Protein AF-A0A959H8W1-F1 (afdb_monomer)

Sequence (277 aa):
MTPNLATTLSFLANLARYQLSMHFGKEMQAPEVPVIQDDEAPLTKFIQHRRLTVDEYVVLAAGLAPHVMPYLFDEVVQEFLPQGGDFPPIGGVKGSNIRTFLPTGETVLFLLAGNDLARRMEVQKIFGSQHYFVKEKILYLEEVKPGEPVNSGRLILDPEYVELFTLGYKTPPRMGRNFPAQLLHTELDWSDLVLNEQTLRQLREVETWISHNDTLMYDWQMYRKIKPGFRALFYGPPGTGKTMAANLLGKYTGHDVYRIDLSMMVSKYIGETEKNL

Nearest PDB structures (foldseek):
  5ln3-assembly1_H  TM=5.257E-01  e=4.743E-02  Homo sapiens
  9e8q-assembly1_E  TM=6.695E-01  e=3.229E-01  Homo sapiens
  5ln3-assembly1_M  TM=5.088E-01  e=1.409E-01  Homo sapiens
  7t3i-assembly1_D  TM=3.482E-01  e=7.180E-02  Thermochaetoides thermophila

pLDDT: mean 87.17, std 13.31, range [35.09, 98.62]

Structure (mmCIF, N/CA/C/O backbone):
data_AF-A0A959H8W1-F1
#
_entry.id   AF-A0A959H8W1-F1
#
loop_
_atom_site.group_PDB
_atom_site.id
_atom_site.type_symbol
_atom_site.label_atom_id
_atom_site.label_alt_id
_atom_site.label_comp_id
_atom_site.label_asym_id
_atom_site.label_entity_id
_atom_site.label_seq_id
_atom_site.pdbx_PDB_ins_code
_atom_site.Cartn_x
_atom_site.Cartn_y
_atom_site.Cartn_z
_atom_site.occupancy
_atom_site.B_iso_or_equiv
_atom_site.auth_seq_id
_atom_site.auth_comp_id
_atom_site.auth_asym_id
_atom_site.auth_atom_id
_atom_site.pdbx_PDB_model_num
ATOM 1 N N . MET A 1 1 ? 6.547 -17.892 5.261 1.00 58.72 1 MET A N 1
ATOM 2 C CA . MET A 1 1 ? 6.213 -17.008 4.126 1.00 58.72 1 MET A CA 1
ATOM 3 C C . MET A 1 1 ? 5.122 -17.704 3.341 1.00 58.72 1 MET A C 1
ATOM 5 O O . MET A 1 1 ? 5.290 -18.887 3.069 1.00 58.72 1 MET A O 1
ATOM 9 N N . THR A 1 2 ? 3.992 -17.053 3.078 1.00 76.31 2 THR A N 1
ATOM 10 C CA . THR A 1 2 ? 2.913 -17.698 2.315 1.00 76.31 2 THR A CA 1
ATOM 11 C C . THR A 1 2 ? 3.370 -17.918 0.864 1.00 76.31 2 THR A C 1
ATOM 13 O O . THR A 1 2 ? 4.093 -17.065 0.331 1.00 76.31 2 THR A O 1
ATOM 16 N N . PRO A 1 3 ? 3.003 -19.039 0.215 1.00 83.56 3 PRO A N 1
ATOM 17 C CA . PRO A 1 3 ? 3.401 -19.329 -1.167 1.00 83.56 3 PRO A CA 1
ATOM 18 C C . PRO A 1 3 ? 3.063 -18.188 -2.136 1.00 83.56 3 PRO A C 1
ATOM 20 O O . PRO A 1 3 ? 3.871 -17.837 -2.999 1.00 83.56 3 PRO A O 1
ATOM 23 N N . ASN A 1 4 ? 1.913 -17.539 -1.939 1.00 90.94 4 ASN A N 1
ATOM 24 C CA . ASN A 1 4 ? 1.473 -16.426 -2.775 1.00 90.94 4 ASN A CA 1
ATOM 25 C C . ASN A 1 4 ? 2.298 -15.147 -2.585 1.00 90.94 4 ASN A C 1
ATOM 27 O O . ASN A 1 4 ? 2.518 -14.430 -3.559 1.00 90.94 4 ASN A O 1
ATOM 31 N N . LEU A 1 5 ? 2.812 -14.862 -1.381 1.00 91.88 5 LEU A N 1
ATOM 32 C CA . LEU A 1 5 ? 3.689 -13.704 -1.166 1.00 91.88 5 LEU A CA 1
ATOM 33 C C . LEU A 1 5 ? 5.023 -13.881 -1.902 1.00 91.88 5 LEU A C 1
ATOM 35 O O . LEU A 1 5 ? 5.465 -12.975 -2.605 1.00 91.88 5 LEU A O 1
ATOM 39 N N . ALA A 1 6 ? 5.635 -15.064 -1.794 1.00 92.56 6 ALA A N 1
ATOM 40 C CA . ALA A 1 6 ? 6.868 -15.377 -2.517 1.00 92.56 6 ALA A CA 1
ATOM 41 C C . ALA A 1 6 ? 6.661 -15.314 -4.040 1.00 92.56 6 ALA A C 1
ATOM 43 O O . ALA A 1 6 ? 7.456 -14.698 -4.751 1.00 92.56 6 ALA A O 1
ATOM 44 N N . THR A 1 7 ? 5.553 -15.880 -4.527 1.00 94.19 7 THR A N 1
ATOM 45 C CA . THR A 1 7 ? 5.174 -15.840 -5.947 1.00 94.19 7 THR A CA 1
ATOM 46 C C . THR A 1 7 ? 4.974 -14.402 -6.435 1.00 94.19 7 THR A C 1
ATOM 48 O O . THR A 1 7 ? 5.467 -14.037 -7.499 1.00 94.19 7 THR A O 1
ATOM 51 N N . THR A 1 8 ? 4.334 -13.556 -5.622 1.00 95.88 8 THR A N 1
ATOM 52 C CA . THR A 1 8 ? 4.104 -12.136 -5.931 1.00 95.88 8 THR A CA 1
ATOM 53 C C . THR A 1 8 ? 5.407 -11.359 -6.091 1.00 95.88 8 THR A C 1
ATOM 55 O O . THR A 1 8 ? 5.579 -10.626 -7.065 1.00 95.88 8 THR A O 1
ATOM 58 N N . LEU A 1 9 ? 6.358 -11.543 -5.175 1.00 97.00 9 LEU A N 1
ATOM 59 C CA . LEU A 1 9 ? 7.650 -10.856 -5.244 1.00 97.00 9 LEU A CA 1
ATOM 60 C C . LEU A 1 9 ? 8.538 -11.403 -6.366 1.00 97.00 9 LEU A C 1
ATOM 62 O O . LEU A 1 9 ? 9.232 -10.635 -7.028 1.00 97.00 9 LEU A O 1
ATOM 66 N N . SER A 1 10 ? 8.477 -12.710 -6.634 1.00 96.69 10 SER A N 1
ATOM 67 C CA . SER A 1 10 ? 9.179 -13.314 -7.770 1.00 96.69 10 SER A CA 1
ATOM 68 C C . SER A 1 10 ? 8.664 -12.768 -9.106 1.00 96.69 10 SER A C 1
ATOM 70 O O . SER A 1 10 ? 9.465 -12.383 -9.961 1.00 96.69 10 SER A O 1
ATOM 72 N N . PHE A 1 11 ? 7.341 -12.651 -9.261 1.00 97.94 11 PHE A N 1
ATOM 73 C CA . PHE A 1 11 ? 6.729 -12.017 -10.427 1.00 97.94 11 PHE A CA 1
ATOM 74 C C . PHE A 1 11 ? 7.185 -10.563 -10.589 1.00 97.94 11 PHE A C 1
ATOM 76 O O . PHE A 1 11 ? 7.624 -10.187 -11.674 1.00 97.94 11 PHE A O 1
ATOM 83 N N . LEU A 1 12 ? 7.161 -9.765 -9.514 1.00 98.50 12 LEU A N 1
ATOM 84 C CA . LEU A 1 12 ? 7.624 -8.375 -9.547 1.00 98.50 12 LEU A CA 1
ATOM 85 C C . LEU A 1 12 ? 9.091 -8.263 -9.991 1.00 98.50 12 LEU A C 1
ATOM 87 O O . LEU A 1 12 ? 9.409 -7.437 -10.846 1.00 98.50 12 LEU A O 1
ATOM 91 N N . ALA A 1 13 ? 9.977 -9.104 -9.449 1.00 98.25 13 ALA A N 1
ATOM 92 C CA . ALA A 1 13 ? 11.386 -9.120 -9.836 1.00 98.25 13 ALA A CA 1
ATOM 93 C C . ALA A 1 13 ? 11.559 -9.462 -11.325 1.00 98.25 13 ALA A C 1
ATOM 95 O O . ALA A 1 13 ? 12.318 -8.801 -12.033 1.00 98.25 13 ALA A O 1
ATOM 96 N N . ASN A 1 14 ? 10.816 -10.450 -11.832 1.00 98.25 14 ASN A N 1
ATOM 97 C CA . ASN A 1 14 ? 10.853 -10.819 -13.248 1.00 98.25 14 ASN A CA 1
ATOM 98 C C . ASN A 1 14 ? 10.268 -9.730 -14.156 1.00 98.25 14 ASN A C 1
ATOM 100 O O . ASN A 1 14 ? 10.791 -9.513 -15.247 1.00 98.25 14 ASN A O 1
ATOM 104 N N . LEU A 1 15 ? 9.240 -9.006 -13.705 1.00 98.50 15 LEU A N 1
ATOM 105 C CA . LEU A 1 15 ? 8.689 -7.863 -14.434 1.00 98.50 15 LEU A CA 1
ATOM 106 C C . LEU A 1 15 ? 9.704 -6.720 -14.519 1.00 98.50 15 LEU A C 1
ATOM 108 O O . LEU A 1 15 ? 9.884 -6.136 -15.586 1.00 98.50 15 LEU A O 1
ATOM 112 N N . ALA A 1 16 ? 10.420 -6.444 -13.427 1.00 98.00 16 ALA A N 1
ATOM 113 C CA . ALA A 1 16 ? 11.501 -5.465 -13.417 1.00 98.00 16 ALA A CA 1
ATOM 114 C C . ALA A 1 16 ? 12.641 -5.857 -14.373 1.00 98.00 16 ALA A C 1
ATOM 116 O O . ALA A 1 16 ? 13.074 -5.028 -15.175 1.00 98.00 16 ALA A O 1
ATOM 117 N N . ARG A 1 17 ? 13.070 -7.129 -14.363 1.00 97.81 17 ARG A N 1
ATOM 118 C CA . ARG A 1 17 ? 14.061 -7.655 -15.323 1.00 97.81 17 ARG A CA 1
ATOM 119 C C . ARG A 1 17 ? 13.589 -7.539 -16.766 1.00 97.81 17 ARG A C 1
ATOM 121 O O . ARG A 1 17 ? 14.379 -7.162 -17.630 1.00 97.81 17 ARG A O 1
ATOM 128 N N . TYR A 1 18 ? 12.319 -7.840 -17.028 1.00 97.88 18 TYR A N 1
ATOM 129 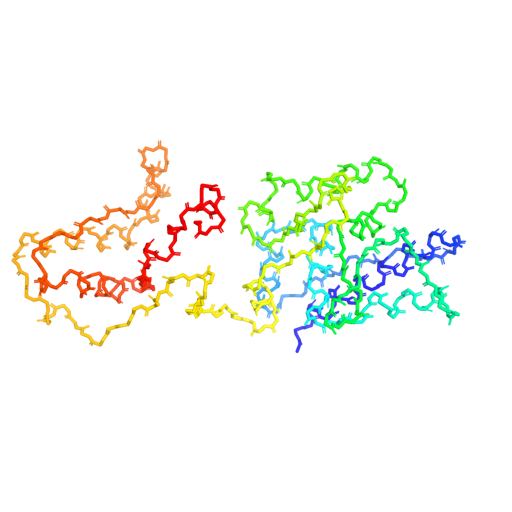C CA . TYR A 1 18 ? 11.727 -7.700 -18.353 1.00 97.88 18 TYR A CA 1
ATOM 130 C C . TYR A 1 18 ? 11.793 -6.246 -18.827 1.00 97.88 18 TYR A C 1
ATOM 132 O O . TYR A 1 18 ? 12.345 -5.981 -19.891 1.00 97.88 18 TYR A O 1
ATOM 140 N N . GLN A 1 19 ? 11.337 -5.289 -18.017 1.00 96.62 19 GLN A N 1
ATOM 141 C CA . GLN A 1 19 ? 11.339 -3.879 -18.416 1.00 96.62 19 GLN A CA 1
ATOM 142 C C . GLN A 1 19 ? 12.745 -3.304 -18.589 1.00 96.62 19 GLN A C 1
ATOM 144 O O . GLN A 1 19 ? 12.991 -2.549 -19.529 1.00 96.62 19 GLN A O 1
ATOM 149 N N . LEU A 1 20 ? 13.699 -3.697 -17.741 1.00 96.31 20 LEU A N 1
ATOM 150 C CA . LEU A 1 20 ? 15.105 -3.336 -17.932 1.00 96.31 20 LEU A CA 1
ATOM 151 C C . LEU A 1 20 ? 15.677 -3.954 -19.210 1.00 96.31 20 LEU A C 1
ATOM 153 O O . LEU A 1 20 ? 16.356 -3.261 -19.964 1.00 96.31 20 LEU A O 1
ATOM 157 N N . SER A 1 21 ? 15.370 -5.220 -19.500 1.00 96.56 21 SER A N 1
ATOM 158 C CA . SER A 1 21 ? 15.790 -5.870 -20.748 1.00 96.56 21 SER A CA 1
ATOM 159 C C . SER A 1 21 ? 15.276 -5.107 -21.961 1.00 96.56 21 SER A C 1
ATOM 161 O O . SER A 1 21 ? 16.081 -4.712 -22.804 1.00 96.56 21 SER A O 1
ATOM 163 N N . MET A 1 22 ? 13.979 -4.792 -21.986 1.00 95.25 22 MET A N 1
ATOM 164 C CA . MET A 1 22 ? 13.368 -3.994 -23.048 1.00 95.25 22 MET A CA 1
ATOM 165 C C . MET A 1 22 ? 14.025 -2.613 -23.176 1.00 95.25 22 MET A C 1
ATOM 167 O O . MET A 1 22 ? 14.314 -2.172 -24.287 1.00 95.25 22 MET A O 1
ATOM 171 N N . HIS A 1 23 ? 14.325 -1.945 -22.056 1.00 94.44 23 HIS A N 1
ATOM 172 C CA . HIS A 1 23 ? 14.991 -0.641 -22.058 1.00 94.44 23 HIS A CA 1
ATOM 173 C C . HIS A 1 23 ? 16.413 -0.695 -22.639 1.00 94.44 23 HIS A C 1
ATOM 175 O O . HIS A 1 23 ? 16.800 0.181 -23.409 1.00 94.44 23 HIS A O 1
ATOM 181 N N . PHE A 1 24 ? 17.189 -1.728 -22.304 1.00 94.38 24 PHE A N 1
ATOM 182 C CA . PHE A 1 24 ? 18.547 -1.933 -22.819 1.00 94.38 24 PHE A CA 1
ATOM 183 C C . PHE A 1 24 ? 18.586 -2.629 -24.193 1.00 94.38 24 PHE A C 1
ATOM 185 O O . PHE A 1 24 ? 19.663 -3.013 -24.650 1.00 94.38 24 PHE A O 1
ATOM 192 N N . GLY A 1 25 ? 17.437 -2.801 -24.859 1.00 93.94 25 GLY A N 1
ATOM 193 C CA . GLY A 1 25 ? 17.345 -3.414 -26.188 1.00 93.94 25 GLY A CA 1
ATOM 194 C C . GLY A 1 25 ? 17.640 -4.918 -26.212 1.00 93.94 25 GLY A C 1
ATOM 195 O O . GLY A 1 25 ? 18.048 -5.443 -27.245 1.00 93.94 25 GLY A O 1
ATOM 196 N N . LYS A 1 26 ? 17.473 -5.610 -25.080 1.00 94.38 26 LYS A N 1
ATOM 197 C CA . LYS A 1 26 ? 17.589 -7.068 -24.965 1.00 94.38 26 LYS A CA 1
ATOM 198 C C . LYS A 1 26 ? 16.213 -7.713 -25.105 1.00 94.38 26 LYS A C 1
ATOM 200 O O . LYS A 1 26 ? 15.240 -7.237 -24.525 1.00 94.38 26 LYS A O 1
ATOM 205 N N . GLU A 1 27 ? 16.147 -8.833 -25.816 1.00 93.06 27 GLU A N 1
ATOM 206 C CA . GLU A 1 27 ? 14.925 -9.633 -25.893 1.00 93.06 27 GLU A CA 1
ATOM 207 C C . GLU A 1 27 ? 14.714 -10.431 -24.602 1.00 93.06 27 GLU A C 1
ATOM 209 O O . GLU A 1 27 ? 15.610 -11.127 -24.122 1.00 93.06 27 GLU A O 1
ATOM 214 N N . MET A 1 28 ? 13.507 -10.340 -24.050 1.00 95.44 28 MET A N 1
ATOM 215 C CA . MET A 1 28 ? 13.052 -11.140 -22.919 1.00 95.44 28 MET A CA 1
ATOM 216 C C . MET A 1 28 ? 11.545 -11.345 -23.050 1.00 95.44 28 MET A C 1
ATOM 218 O O . MET A 1 28 ? 10.822 -10.437 -23.455 1.00 95.44 28 MET A O 1
ATOM 222 N N . GLN A 1 29 ? 11.057 -12.533 -22.710 1.00 95.19 29 GLN A N 1
ATOM 223 C CA . GLN A 1 29 ? 9.621 -12.781 -22.670 1.00 95.19 29 GLN A CA 1
ATOM 224 C C . GLN A 1 29 ? 9.002 -12.070 -21.460 1.00 95.19 29 GLN A C 1
ATOM 226 O O . GLN A 1 29 ? 9.559 -12.113 -20.360 1.00 95.19 29 GLN A O 1
ATOM 231 N N . ALA A 1 30 ? 7.846 -11.435 -21.657 1.00 94.38 30 ALA A N 1
ATOM 232 C CA . ALA A 1 30 ? 7.089 -10.853 -20.555 1.00 94.38 30 ALA A CA 1
ATOM 233 C C . ALA A 1 30 ? 6.686 -11.953 -19.555 1.00 94.38 30 ALA A C 1
ATOM 235 O O . ALA A 1 30 ? 6.227 -13.017 -19.985 1.00 94.38 30 ALA A O 1
ATOM 236 N N . PRO A 1 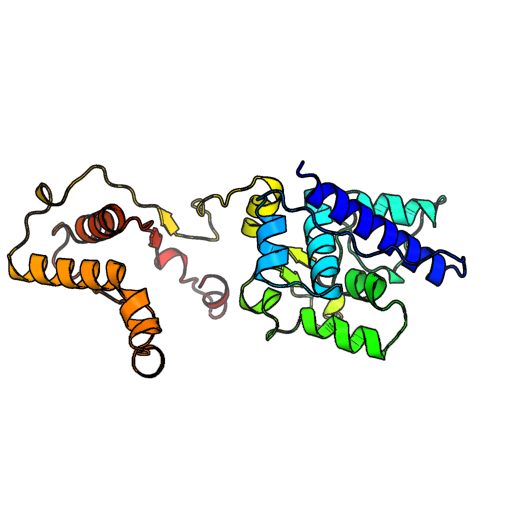31 ? 6.849 -11.733 -18.238 1.00 96.50 31 PRO A N 1
ATOM 237 C CA . PRO A 1 31 ? 6.443 -12.717 -17.248 1.00 96.50 31 PRO A CA 1
ATOM 238 C C . PRO A 1 31 ? 4.923 -12.870 -17.245 1.00 96.50 31 PRO A C 1
ATOM 240 O O . PRO A 1 31 ? 4.182 -11.887 -17.315 1.00 96.50 31 PRO A O 1
ATOM 243 N N . GLU A 1 32 ? 4.456 -14.106 -17.116 1.00 94.75 32 GLU A N 1
ATOM 244 C CA . GLU A 1 32 ? 3.035 -14.375 -16.931 1.00 94.75 32 GLU A CA 1
ATOM 245 C C . GLU A 1 32 ? 2.586 -13.921 -15.541 1.00 94.75 32 GLU A C 1
ATOM 247 O O . GLU A 1 32 ? 3.298 -14.085 -14.546 1.00 94.75 32 GLU A O 1
ATOM 252 N N . VAL A 1 33 ? 1.384 -13.347 -15.477 1.00 92.69 33 VAL A N 1
ATOM 253 C CA . VAL A 1 33 ? 0.766 -12.979 -14.203 1.00 92.69 33 VAL A CA 1
ATOM 254 C C . VAL A 1 33 ? 0.502 -14.265 -13.419 1.00 92.69 33 VAL A C 1
ATOM 256 O O . VAL A 1 33 ? -0.131 -15.179 -13.954 1.00 92.69 33 VAL A O 1
ATOM 259 N N . PRO A 1 34 ? 0.980 -14.373 -12.170 1.00 92.06 34 PRO A N 1
ATOM 260 C CA . PRO A 1 34 ? 0.890 -15.614 -11.428 1.00 92.06 34 PRO A CA 1
ATOM 261 C C . PRO A 1 34 ? -0.558 -15.967 -11.102 1.00 92.06 34 PRO A C 1
ATOM 263 O O . PRO A 1 34 ? -1.367 -15.116 -10.726 1.00 92.06 34 PRO A O 1
ATOM 266 N N . VAL A 1 35 ? -0.861 -17.261 -11.172 1.00 88.62 35 VAL A N 1
ATOM 267 C CA . VAL A 1 35 ? -2.115 -17.797 -10.646 1.00 88.62 35 VAL A CA 1
ATOM 268 C C . VAL A 1 35 ? -2.000 -17.856 -9.127 1.00 88.62 35 VAL A C 1
ATOM 270 O O . VAL A 1 35 ? -1.226 -18.642 -8.582 1.00 88.62 35 VAL A O 1
ATOM 273 N N . ILE A 1 36 ? -2.769 -17.008 -8.447 1.00 87.19 36 ILE A N 1
ATOM 274 C CA . ILE A 1 36 ? -2.833 -16.985 -6.986 1.00 87.19 36 ILE A CA 1
ATOM 275 C C . ILE A 1 36 ? -3.564 -18.240 -6.508 1.00 87.19 36 ILE A C 1
ATOM 277 O O . ILE A 1 36 ? -4.723 -18.466 -6.862 1.00 87.19 36 ILE A O 1
ATOM 281 N N . GLN A 1 37 ? -2.877 -19.058 -5.714 1.00 86.12 37 GLN A N 1
ATOM 282 C CA . GLN A 1 37 ? -3.459 -20.256 -5.113 1.00 86.12 37 GLN A CA 1
ATOM 283 C C . GLN A 1 37 ? -4.391 -19.853 -3.974 1.00 86.12 37 GLN A C 1
ATOM 285 O O . GLN A 1 37 ? -4.147 -18.851 -3.309 1.00 86.12 37 GLN A O 1
ATOM 290 N N . ASP A 1 38 ? -5.443 -20.618 -3.716 1.00 85.50 38 ASP A N 1
ATOM 291 C CA . ASP A 1 38 ? -6.252 -20.367 -2.528 1.00 85.50 38 ASP A CA 1
ATOM 292 C C . ASP A 1 38 ? -5.537 -20.937 -1.295 1.00 85.50 38 ASP A C 1
ATOM 294 O O . ASP A 1 38 ? -5.378 -22.150 -1.164 1.00 85.50 38 ASP A O 1
ATOM 298 N N . ASP A 1 39 ? -5.023 -20.055 -0.438 1.00 85.56 39 ASP A N 1
ATOM 299 C CA . ASP A 1 39 ? -4.256 -20.406 0.763 1.00 85.56 39 ASP A CA 1
ATOM 300 C C . ASP A 1 39 ? -4.790 -19.720 2.031 1.00 85.56 39 ASP A C 1
ATOM 302 O O . ASP A 1 39 ? -4.092 -19.670 3.045 1.00 85.56 39 ASP A O 1
ATOM 306 N N . GLU A 1 40 ? -6.014 -19.171 1.976 1.00 84.50 40 GLU A N 1
ATOM 307 C CA . GLU A 1 40 ? -6.695 -18.436 3.059 1.00 84.50 40 GLU A CA 1
ATOM 308 C C . GLU A 1 40 ? -5.931 -17.211 3.610 1.00 84.50 40 GLU A C 1
ATOM 310 O O . GLU A 1 40 ? -6.434 -16.511 4.502 1.00 84.50 40 GLU A O 1
ATOM 315 N N . ALA A 1 41 ? -4.742 -16.903 3.077 1.00 88.94 41 ALA A N 1
ATOM 316 C CA . ALA A 1 41 ? -3.896 -15.829 3.564 1.00 88.94 41 ALA A CA 1
ATOM 317 C C . ALA A 1 41 ? -4.550 -14.461 3.314 1.00 88.94 41 ALA A C 1
ATOM 319 O O . ALA A 1 41 ? -5.200 -14.260 2.282 1.00 88.94 41 ALA A O 1
ATOM 320 N N . PRO A 1 42 ? -4.341 -13.462 4.192 1.00 91.31 42 PRO A N 1
ATOM 321 C CA . PRO A 1 42 ? -4.966 -12.154 4.009 1.00 91.31 42 PRO A CA 1
ATOM 322 C C . PRO A 1 42 ? -4.614 -11.457 2.694 1.00 91.31 42 PRO A C 1
ATOM 324 O O . PRO A 1 42 ? -5.475 -10.797 2.120 1.00 91.31 42 PRO A O 1
ATOM 327 N N . LEU A 1 43 ? -3.390 -11.637 2.181 1.00 93.31 43 LEU A N 1
ATOM 328 C CA . LEU A 1 43 ? -2.997 -11.133 0.861 1.00 93.31 43 LEU A CA 1
ATOM 329 C C . LEU A 1 43 ? -3.860 -11.749 -0.251 1.00 93.31 43 LEU A C 1
ATOM 331 O O . LEU A 1 43 ? -4.399 -11.029 -1.087 1.00 93.31 43 LEU A O 1
ATOM 335 N N . THR A 1 44 ? -4.034 -13.069 -0.229 1.00 91.44 44 THR A N 1
ATOM 336 C CA . THR A 1 44 ? -4.849 -13.824 -1.191 1.00 91.44 44 THR A CA 1
ATOM 337 C C . THR A 1 44 ? -6.300 -13.380 -1.149 1.00 91.44 44 THR A C 1
ATOM 339 O O . THR A 1 44 ? -6.871 -13.009 -2.177 1.00 91.44 44 THR A O 1
ATOM 342 N N . LYS A 1 45 ? -6.873 -13.318 0.058 1.00 90.44 45 LYS A N 1
ATOM 343 C CA . LYS A 1 45 ? -8.231 -12.814 0.266 1.00 90.44 45 LYS A CA 1
ATOM 344 C C . LYS A 1 45 ? -8.363 -11.396 -0.260 1.00 90.44 45 LYS A C 1
ATOM 346 O O . LYS A 1 45 ? -9.324 -11.118 -0.966 1.00 90.44 45 LYS A O 1
ATOM 351 N N . PHE A 1 46 ? -7.408 -10.516 0.026 1.00 92.94 46 PHE A N 1
ATOM 352 C CA . PHE A 1 46 ? -7.440 -9.144 -0.463 1.00 92.94 46 PHE A CA 1
ATOM 353 C C . PHE A 1 46 ? -7.449 -9.085 -1.995 1.00 92.94 46 PHE A C 1
ATOM 355 O O . PHE A 1 46 ? -8.337 -8.448 -2.562 1.00 92.94 46 PHE A O 1
ATOM 362 N N . ILE A 1 47 ? -6.536 -9.806 -2.659 1.00 92.06 47 ILE A N 1
ATOM 363 C CA . ILE A 1 47 ? -6.451 -9.877 -4.127 1.00 92.06 47 ILE A CA 1
ATOM 364 C C . ILE A 1 47 ? -7.782 -10.351 -4.733 1.00 92.06 47 ILE A C 1
ATOM 366 O O . ILE A 1 47 ? -8.300 -9.722 -5.657 1.00 92.06 47 ILE A O 1
ATOM 370 N N . GLN A 1 48 ? -8.365 -11.421 -4.187 1.00 88.88 48 GLN A N 1
ATOM 371 C CA . GLN A 1 48 ? -9.603 -12.018 -4.695 1.00 88.88 48 GLN A CA 1
ATOM 372 C C . GLN A 1 48 ? -10.846 -11.157 -4.414 1.00 88.88 48 GLN A C 1
ATOM 374 O O . GLN A 1 48 ? -11.655 -10.931 -5.315 1.00 88.88 48 GLN A O 1
ATOM 379 N N . HIS A 1 49 ? -11.002 -10.6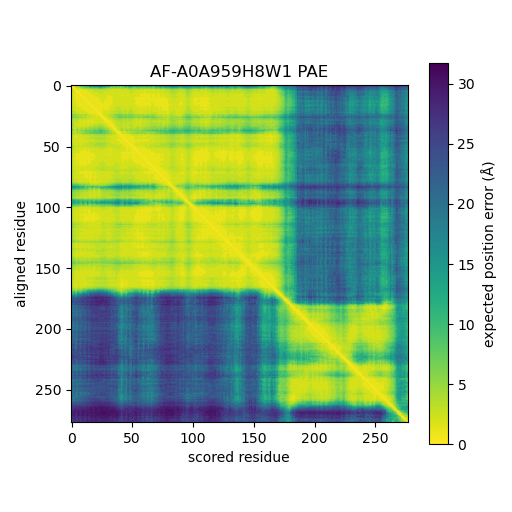38 -3.190 1.00 89.88 49 HIS A N 1
ATOM 380 C CA . HIS A 1 49 ? -12.169 -9.838 -2.794 1.00 89.88 49 HIS A CA 1
ATOM 381 C C . HIS A 1 49 ? -12.208 -8.491 -3.515 1.00 89.88 49 HIS A C 1
ATOM 383 O O . HIS A 1 49 ? -13.279 -8.038 -3.919 1.00 89.88 49 HIS A O 1
ATOM 389 N N . ARG A 1 50 ? -11.047 -7.844 -3.681 1.00 90.38 50 ARG A N 1
ATOM 390 C CA . ARG A 1 50 ? -10.935 -6.577 -4.414 1.00 90.38 50 ARG A CA 1
ATOM 391 C C . ARG A 1 50 ? -10.856 -6.771 -5.928 1.00 90.38 50 ARG A C 1
ATOM 393 O O . ARG A 1 50 ? -11.034 -5.795 -6.643 1.00 90.38 50 ARG A O 1
ATOM 400 N N . ARG A 1 51 ? -10.669 -8.010 -6.406 1.00 91.69 51 ARG A N 1
ATOM 401 C CA . ARG A 1 51 ? -10.543 -8.365 -7.831 1.00 91.69 51 ARG A CA 1
ATOM 402 C C . ARG A 1 51 ? -9.498 -7.503 -8.535 1.00 91.69 51 ARG A C 1
ATOM 404 O O . ARG A 1 51 ? -9.803 -6.850 -9.530 1.00 91.69 51 ARG A O 1
ATOM 411 N N . LEU A 1 52 ? -8.288 -7.496 -7.978 1.00 94.81 52 LEU A N 1
ATOM 412 C CA . LEU A 1 52 ? -7.195 -6.661 -8.472 1.00 94.81 52 LEU A CA 1
ATOM 413 C C . LEU A 1 52 ? -6.960 -6.896 -9.965 1.00 94.81 52 LEU A C 1
ATOM 415 O O . LEU A 1 52 ? -6.808 -8.030 -10.427 1.00 94.81 52 LEU A O 1
ATOM 419 N N . THR A 1 53 ? -6.883 -5.798 -10.702 1.00 96.56 53 THR A N 1
ATOM 420 C CA . THR A 1 53 ? -6.301 -5.768 -12.039 1.00 96.56 53 THR A CA 1
ATOM 421 C C . THR A 1 53 ? -4.805 -6.078 -11.968 1.00 96.56 53 THR A C 1
ATOM 423 O O . THR A 1 53 ? -4.174 -6.001 -10.911 1.00 96.56 53 THR A O 1
ATOM 426 N N . VAL A 1 54 ? -4.205 -6.400 -13.115 1.00 96.56 54 VAL A N 1
ATOM 427 C CA . VAL A 1 54 ? -2.759 -6.656 -13.201 1.00 96.56 54 VAL A CA 1
ATOM 428 C C . VAL A 1 54 ? -1.948 -5.441 -12.737 1.00 96.56 54 VAL A C 1
ATOM 430 O O . VAL A 1 54 ? -0.963 -5.601 -12.019 1.00 96.56 54 VAL A O 1
ATOM 433 N N . ASP A 1 55 ? -2.388 -4.229 -13.081 1.00 98.06 55 ASP A N 1
ATOM 434 C CA . ASP A 1 55 ? -1.699 -3.001 -12.681 1.00 98.06 55 ASP A CA 1
ATOM 435 C C . ASP A 1 55 ? -1.746 -2.797 -11.166 1.00 98.06 55 ASP A C 1
ATOM 437 O O . ASP A 1 55 ? -0.719 -2.549 -10.538 1.00 98.06 55 ASP A O 1
ATOM 441 N N . GLU A 1 56 ? -2.925 -2.953 -10.559 1.00 98.38 56 GLU A N 1
ATOM 442 C CA . GLU A 1 56 ? -3.096 -2.835 -9.107 1.00 98.38 56 GLU A CA 1
ATOM 443 C C . GLU A 1 56 ? -2.309 -3.912 -8.358 1.00 98.38 56 GLU A C 1
ATOM 445 O O . GLU A 1 56 ? -1.759 -3.647 -7.289 1.00 98.38 56 GLU A O 1
ATOM 450 N N . TYR A 1 57 ? -2.216 -5.114 -8.928 1.00 98.00 57 TYR A N 1
ATOM 451 C CA . TYR A 1 57 ? -1.402 -6.197 -8.392 1.00 98.00 57 TYR A CA 1
ATOM 452 C C . TYR A 1 57 ? 0.094 -5.857 -8.402 1.00 98.00 57 TYR A C 1
ATOM 454 O O . TYR A 1 57 ? 0.763 -6.038 -7.385 1.00 98.00 57 TYR A O 1
ATOM 462 N N . VAL A 1 58 ? 0.615 -5.296 -9.498 1.00 98.56 58 VAL A N 1
ATOM 463 C CA . VAL A 1 58 ? 2.012 -4.829 -9.578 1.00 98.56 58 VAL A CA 1
ATOM 464 C C . VAL A 1 58 ? 2.270 -3.679 -8.609 1.00 98.56 58 VAL A C 1
ATOM 466 O O . VAL A 1 58 ? 3.293 -3.677 -7.926 1.00 98.56 58 VAL A O 1
ATOM 469 N N . VAL A 1 59 ? 1.340 -2.728 -8.505 1.00 98.62 59 VAL A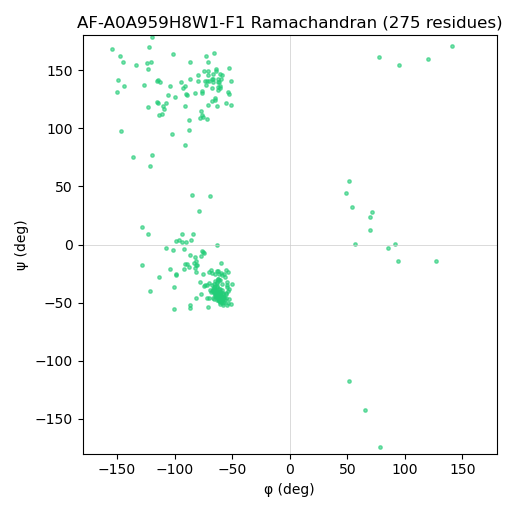 N 1
ATOM 470 C CA . VAL A 1 59 ? 1.418 -1.606 -7.557 1.00 98.62 59 VAL A CA 1
ATOM 471 C C . VAL A 1 59 ? 1.494 -2.123 -6.118 1.00 98.62 59 VAL A C 1
ATOM 473 O O . VAL A 1 59 ? 2.377 -1.716 -5.363 1.00 98.62 59 VAL A O 1
ATOM 476 N N . LEU A 1 60 ? 0.620 -3.064 -5.749 1.00 98.38 60 LEU A N 1
ATOM 477 C CA . LEU A 1 60 ? 0.624 -3.692 -4.430 1.00 98.38 60 LEU A CA 1
ATOM 478 C C . LEU A 1 60 ? 1.929 -4.456 -4.168 1.00 98.38 60 LEU A C 1
ATOM 480 O O . LEU A 1 60 ? 2.524 -4.308 -3.100 1.00 98.38 60 LEU A O 1
ATOM 484 N N . ALA A 1 61 ? 2.396 -5.244 -5.139 1.00 98.25 61 ALA A N 1
ATOM 485 C CA . ALA A 1 61 ? 3.647 -5.988 -5.038 1.00 98.25 61 ALA A CA 1
ATOM 486 C C . ALA A 1 61 ? 4.848 -5.051 -4.835 1.00 98.25 61 ALA A C 1
ATOM 488 O O . ALA A 1 61 ? 5.686 -5.304 -3.968 1.00 98.25 61 ALA A O 1
ATOM 489 N N . ALA A 1 62 ? 4.910 -3.949 -5.590 1.00 98.44 62 ALA A N 1
ATOM 490 C CA . ALA A 1 62 ? 5.949 -2.934 -5.454 1.00 98.44 62 ALA A CA 1
ATOM 491 C C . ALA A 1 62 ? 5.911 -2.264 -4.074 1.00 98.44 62 ALA A C 1
ATOM 493 O O . ALA A 1 62 ? 6.963 -2.075 -3.472 1.00 98.44 62 ALA A O 1
ATOM 494 N N . GLY A 1 63 ? 4.722 -1.966 -3.540 1.00 98.00 63 GLY A N 1
ATOM 495 C CA . GLY A 1 63 ? 4.568 -1.430 -2.184 1.00 98.00 63 GLY A CA 1
ATOM 496 C C . GLY A 1 63 ? 4.988 -2.420 -1.091 1.00 98.00 63 GLY A C 1
ATOM 497 O O . GLY A 1 63 ? 5.549 -2.013 -0.081 1.00 98.00 63 GLY A O 1
ATOM 498 N N . LEU A 1 64 ? 4.772 -3.723 -1.302 1.00 97.19 64 LEU A N 1
ATOM 499 C CA . LEU A 1 64 ? 5.170 -4.787 -0.372 1.00 97.19 64 LEU A CA 1
ATOM 500 C C . LEU A 1 64 ? 6.676 -5.074 -0.374 1.00 97.19 64 LEU A C 1
ATOM 502 O O . LEU A 1 64 ? 7.234 -5.413 0.672 1.00 97.19 64 LEU A O 1
ATOM 506 N N . ALA A 1 65 ? 7.332 -4.976 -1.532 1.00 97.19 65 ALA A N 1
ATOM 507 C CA . ALA A 1 65 ? 8.706 -5.436 -1.717 1.00 97.19 65 ALA A CA 1
ATOM 508 C C . ALA A 1 65 ? 9.707 -4.876 -0.684 1.00 97.19 65 ALA A C 1
ATOM 510 O O . ALA A 1 65 ? 10.408 -5.689 -0.081 1.00 97.19 65 ALA A O 1
ATOM 511 N N . PRO A 1 66 ? 9.740 -3.565 -0.363 1.00 95.50 66 PRO A N 1
ATOM 512 C CA . PRO A 1 66 ? 10.684 -3.018 0.617 1.00 95.50 66 PRO A CA 1
ATOM 513 C C . PRO A 1 66 ? 10.565 -3.613 2.024 1.00 95.50 66 PRO A C 1
ATOM 515 O O . PRO A 1 66 ? 11.528 -3.586 2.785 1.00 95.50 66 PRO A O 1
ATOM 518 N N . HIS A 1 67 ? 9.393 -4.142 2.385 1.00 94.00 67 HIS A N 1
ATOM 519 C CA . HIS A 1 67 ? 9.126 -4.694 3.715 1.00 94.00 67 HIS A CA 1
ATOM 520 C C . HIS A 1 67 ? 9.503 -6.171 3.839 1.00 94.00 67 HIS A C 1
ATOM 522 O O . HIS A 1 67 ? 9.660 -6.678 4.947 1.00 94.00 67 HIS A O 1
ATOM 528 N N . VAL A 1 68 ? 9.626 -6.866 2.708 1.00 94.94 68 VAL A N 1
ATOM 529 C CA . VAL A 1 68 ? 9.751 -8.326 2.663 1.00 94.94 68 VAL A CA 1
ATOM 530 C C . VAL A 1 68 ? 11.048 -8.765 1.987 1.00 94.94 68 VAL A C 1
ATOM 532 O O . VAL A 1 68 ? 11.705 -9.694 2.449 1.00 94.94 68 VAL A O 1
ATOM 535 N N . MET A 1 69 ? 11.433 -8.082 0.912 1.00 94.81 69 MET A N 1
ATOM 536 C CA . MET A 1 69 ? 12.662 -8.303 0.155 1.00 94.81 69 MET A CA 1
ATOM 537 C C . MET A 1 69 ? 13.302 -6.939 -0.176 1.00 94.81 69 MET A C 1
ATOM 539 O O . MET A 1 69 ? 13.217 -6.475 -1.313 1.00 94.81 69 MET A O 1
ATOM 543 N N . PRO A 1 70 ? 13.938 -6.271 0.811 1.00 93.06 70 PRO A N 1
ATOM 544 C CA . PRO A 1 70 ? 14.381 -4.875 0.692 1.00 93.06 70 PRO A CA 1
ATOM 545 C C . PRO A 1 70 ? 15.362 -4.599 -0.454 1.00 93.06 70 PRO A C 1
ATOM 547 O O . PRO A 1 70 ? 15.429 -3.478 -0.942 1.00 93.06 70 PRO A O 1
ATOM 550 N N . TYR A 1 71 ? 16.118 -5.615 -0.877 1.00 94.06 71 TYR A N 1
ATOM 551 C CA . TYR A 1 71 ? 17.133 -5.514 -1.926 1.00 94.06 71 TYR A CA 1
ATOM 552 C C . TYR A 1 71 ? 16.624 -5.932 -3.313 1.00 94.06 71 TYR A C 1
ATOM 554 O O . TYR A 1 71 ? 17.406 -5.921 -4.255 1.00 94.06 71 TYR A O 1
ATOM 562 N N . LEU A 1 72 ? 15.336 -6.271 -3.472 1.00 96.38 72 LEU A N 1
ATOM 563 C CA . LEU A 1 72 ? 14.784 -6.822 -4.722 1.00 96.38 72 LEU A CA 1
ATOM 564 C C . LEU A 1 72 ? 15.137 -5.968 -5.946 1.00 96.38 72 LEU A C 1
ATOM 566 O O . LEU A 1 72 ? 15.644 -6.481 -6.940 1.00 96.38 72 LEU A O 1
ATOM 570 N N . PHE A 1 73 ? 14.882 -4.661 -5.881 1.00 95.56 73 PHE A N 1
ATOM 571 C CA . PHE A 1 73 ? 15.185 -3.758 -6.992 1.00 95.56 73 PHE A CA 1
ATOM 572 C C . PHE A 1 73 ? 16.684 -3.486 -7.131 1.00 95.56 73 PHE A C 1
ATOM 574 O O . PHE A 1 73 ? 17.163 -3.355 -8.252 1.00 95.56 73 PHE A O 1
ATOM 581 N N . ASP A 1 74 ? 17.425 -3.423 -6.020 1.00 93.50 74 ASP A N 1
ATOM 582 C CA . ASP A 1 74 ? 18.878 -3.233 -6.047 1.00 93.50 74 ASP A CA 1
ATOM 583 C C . ASP A 1 74 ? 19.570 -4.397 -6.777 1.00 93.50 74 ASP A C 1
ATOM 585 O O . ASP A 1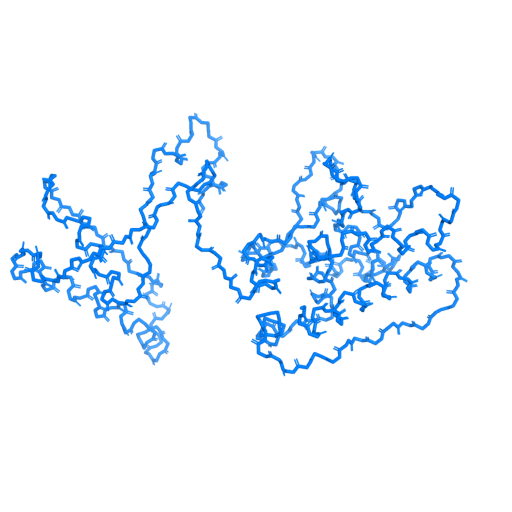 74 ? 20.376 -4.159 -7.676 1.00 93.50 74 ASP A O 1
ATOM 589 N N . GLU A 1 75 ? 19.205 -5.640 -6.448 1.00 94.38 75 GLU A N 1
ATOM 590 C CA . GLU A 1 75 ? 19.716 -6.856 -7.093 1.00 94.38 75 GLU A CA 1
ATOM 591 C C . GLU A 1 75 ? 19.373 -6.876 -8.583 1.00 94.38 75 GLU A C 1
ATOM 593 O O . GLU A 1 75 ? 20.258 -7.056 -9.420 1.00 94.38 75 GLU A O 1
ATOM 598 N N . VAL A 1 76 ? 18.109 -6.606 -8.928 1.00 95.56 76 VAL A N 1
ATOM 599 C CA . VAL A 1 76 ? 17.669 -6.570 -10.326 1.00 95.56 76 VAL A CA 1
ATOM 600 C C . VAL A 1 76 ? 18.408 -5.488 -11.117 1.00 95.56 76 VAL A C 1
ATOM 602 O O . VAL A 1 76 ? 18.851 -5.754 -12.227 1.00 95.56 76 VAL A O 1
ATOM 605 N N . VAL A 1 77 ? 18.600 -4.281 -10.577 1.00 93.56 77 VAL A N 1
ATOM 606 C CA . VAL A 1 77 ? 19.355 -3.220 -11.269 1.00 93.56 77 VAL A CA 1
ATOM 607 C C . VAL A 1 77 ? 20.831 -3.600 -11.429 1.00 93.56 77 VAL A C 1
ATOM 609 O O . VAL A 1 77 ? 21.413 -3.362 -12.491 1.00 93.56 77 VAL A O 1
ATOM 612 N N . GLN A 1 78 ? 21.436 -4.233 -10.420 1.00 93.38 78 GLN A N 1
ATOM 613 C CA . GLN A 1 78 ? 22.834 -4.665 -10.454 1.00 93.38 78 GLN A CA 1
ATOM 614 C C . GLN A 1 78 ? 23.109 -5.709 -11.552 1.00 93.38 78 GLN A C 1
ATOM 616 O O . GLN A 1 78 ? 24.202 -5.712 -12.121 1.00 93.38 78 GLN A O 1
ATOM 621 N N . GLU A 1 79 ? 22.127 -6.543 -11.914 1.00 94.81 79 GLU A N 1
ATOM 622 C CA . GLU A 1 79 ? 22.230 -7.477 -13.051 1.00 94.81 79 GLU A CA 1
ATOM 623 C C . GLU A 1 79 ? 22.464 -6.752 -14.395 1.00 94.81 79 GLU A C 1
ATOM 625 O O . GLU A 1 79 ? 23.127 -7.287 -15.288 1.00 94.81 79 GLU A O 1
ATOM 630 N N . PHE A 1 80 ? 21.949 -5.525 -14.551 1.00 94.25 80 PHE A N 1
ATOM 631 C CA . PHE A 1 80 ? 22.078 -4.728 -15.781 1.00 94.25 80 PHE A CA 1
ATOM 632 C C . PHE A 1 80 ? 23.195 -3.685 -15.703 1.00 94.25 80 PHE A C 1
ATOM 634 O O . PHE A 1 80 ? 23.760 -3.323 -16.736 1.00 94.25 80 PHE A O 1
ATOM 641 N N . LEU A 1 81 ? 23.548 -3.244 -14.495 1.00 92.44 81 LEU A N 1
ATOM 642 C CA . LEU A 1 81 ? 24.621 -2.288 -14.220 1.00 92.44 81 LEU A CA 1
ATOM 643 C C . LEU A 1 81 ? 25.673 -2.899 -13.272 1.00 92.44 81 LEU A C 1
ATOM 645 O O . LEU A 1 81 ? 25.834 -2.440 -12.139 1.00 92.44 81 LEU A O 1
ATOM 649 N N . PRO A 1 82 ? 26.437 -3.919 -13.713 1.00 87.31 82 PRO A N 1
ATOM 650 C CA . PRO A 1 82 ? 27.349 -4.670 -12.842 1.00 87.31 82 PRO A CA 1
ATOM 651 C C . PRO A 1 82 ? 28.548 -3.849 -12.352 1.00 87.31 82 PRO A C 1
ATOM 653 O O . PRO A 1 82 ? 29.154 -4.181 -11.337 1.00 87.31 82 PRO A O 1
ATOM 656 N N . GLN A 1 83 ? 28.897 -2.772 -13.061 1.00 86.44 83 GLN A N 1
ATOM 657 C CA . GLN A 1 83 ? 29.947 -1.831 -12.653 1.00 86.44 83 GLN A CA 1
ATOM 658 C C . GLN A 1 83 ? 29.419 -0.736 -11.707 1.00 86.44 83 GLN A C 1
ATOM 660 O O . GLN A 1 83 ? 30.165 0.165 -11.327 1.00 86.44 83 GLN A O 1
ATOM 665 N N . GLY A 1 84 ? 28.144 -0.820 -11.317 1.00 79.50 84 GLY A N 1
ATOM 666 C CA . GLY A 1 84 ? 27.437 0.216 -10.579 1.00 79.50 84 GLY A CA 1
ATOM 667 C C . GLY A 1 84 ? 26.991 1.376 -11.469 1.00 79.50 84 GLY A C 1
ATOM 668 O O . GLY A 1 84 ? 27.123 1.346 -12.693 1.00 79.50 84 GLY A O 1
ATOM 669 N N . GLY A 1 85 ? 26.447 2.405 -10.824 1.00 79.62 85 GLY A N 1
ATOM 670 C CA . GLY A 1 85 ? 25.871 3.580 -11.472 1.00 79.62 85 GLY A CA 1
ATOM 671 C C . GLY A 1 85 ? 24.396 3.754 -11.130 1.00 79.62 85 GLY A C 1
ATOM 672 O O . GLY A 1 85 ? 23.726 2.816 -10.698 1.00 79.62 85 GLY A O 1
ATOM 673 N N . ASP A 1 86 ? 23.907 4.974 -11.317 1.00 81.50 86 ASP A N 1
ATOM 674 C CA . ASP A 1 86 ? 22.493 5.284 -11.148 1.00 81.50 86 ASP A CA 1
ATOM 675 C C . ASP A 1 86 ? 21.743 5.012 -12.453 1.00 81.50 86 ASP A C 1
ATOM 677 O O . ASP A 1 86 ? 22.229 5.314 -13.546 1.00 81.50 86 ASP A O 1
ATOM 681 N N . PHE A 1 87 ? 20.519 4.503 -12.335 1.00 89.38 87 PHE A N 1
ATOM 682 C CA . PHE A 1 87 ? 19.595 4.357 -13.454 1.00 89.38 87 PHE A CA 1
ATOM 683 C C . PHE A 1 87 ? 18.324 5.171 -13.195 1.00 89.38 87 PHE A C 1
ATOM 685 O O . PHE A 1 87 ? 17.296 4.601 -12.840 1.00 89.38 87 PHE A O 1
ATOM 692 N N . PRO A 1 88 ? 18.359 6.507 -13.364 1.00 88.62 88 PRO A N 1
ATOM 693 C CA . PRO A 1 88 ? 17.209 7.366 -13.082 1.00 88.62 88 PRO A CA 1
ATOM 694 C C . PRO A 1 88 ? 15.870 6.940 -13.720 1.00 88.62 88 PRO A C 1
ATOM 696 O O . PRO A 1 88 ? 14.846 7.142 -13.070 1.00 88.62 88 PRO A O 1
ATOM 699 N N . PRO A 1 89 ? 15.817 6.336 -14.932 1.00 91.62 89 PRO A N 1
ATOM 700 C CA . PRO A 1 89 ? 14.544 5.955 -15.551 1.00 91.62 89 PRO A CA 1
ATOM 701 C C . PRO A 1 89 ? 13.697 4.934 -14.776 1.00 91.62 89 PRO A C 1
ATOM 703 O O . PRO A 1 89 ? 12.483 4.934 -14.948 1.00 91.62 89 PRO A O 1
ATOM 706 N N . ILE A 1 90 ? 14.286 4.083 -13.922 1.00 93.81 90 ILE A N 1
ATOM 707 C CA . ILE A 1 90 ? 13.504 3.166 -13.060 1.00 93.81 90 ILE A CA 1
ATOM 708 C C . ILE A 1 90 ? 12.857 3.893 -11.870 1.00 93.81 90 ILE A C 1
ATOM 710 O O . ILE A 1 90 ? 12.100 3.299 -11.100 1.00 93.81 90 ILE A O 1
ATOM 714 N N . GLY A 1 91 ? 13.167 5.177 -11.682 1.00 94.88 91 GLY A N 1
ATOM 715 C CA . GLY A 1 91 ? 12.748 5.948 -10.524 1.00 94.88 91 GLY A CA 1
ATOM 716 C C . GLY A 1 91 ? 13.372 5.429 -9.232 1.00 94.88 91 GLY A C 1
ATOM 717 O O . GLY A 1 91 ? 14.525 5.001 -9.196 1.00 94.88 91 GLY A O 1
ATOM 718 N N . GLY A 1 92 ? 12.580 5.466 -8.165 1.00 94.81 92 GLY A N 1
ATOM 719 C CA . GLY A 1 92 ? 13.008 5.078 -6.832 1.00 94.81 92 GLY A CA 1
ATOM 720 C C . GLY A 1 92 ? 13.865 6.124 -6.123 1.00 94.81 92 GLY A C 1
ATOM 721 O O . GLY A 1 92 ? 14.439 7.031 -6.723 1.00 94.81 92 GLY A O 1
ATOM 722 N N . VAL A 1 93 ? 13.954 5.990 -4.804 1.00 93.38 93 VAL A N 1
ATOM 723 C CA . VAL A 1 93 ? 14.838 6.795 -3.951 1.00 93.38 93 VAL A CA 1
ATOM 724 C C . VAL A 1 93 ? 15.587 5.893 -2.983 1.00 93.38 93 VAL A C 1
ATOM 726 O O . VAL A 1 93 ? 15.116 4.815 -2.631 1.00 93.38 93 VAL A O 1
ATOM 729 N N . LYS A 1 94 ? 16.757 6.325 -2.510 1.00 89.88 94 LYS A N 1
ATOM 730 C CA . LYS A 1 94 ? 17.499 5.575 -1.492 1.00 89.88 94 LYS A CA 1
ATOM 731 C C . LYS A 1 94 ? 16.958 5.891 -0.101 1.00 89.88 94 LYS A C 1
ATOM 733 O O . LYS A 1 94 ? 16.809 7.058 0.263 1.00 89.88 94 LYS A O 1
ATOM 738 N N . GLY A 1 95 ? 16.680 4.853 0.684 1.00 78.00 95 GLY A N 1
ATOM 739 C CA . GLY A 1 95 ? 16.262 5.009 2.074 1.00 78.00 95 GLY A CA 1
ATOM 740 C C . GLY A 1 95 ? 17.317 5.737 2.917 1.00 78.00 95 GLY A C 1
ATOM 741 O O . GLY A 1 95 ? 18.522 5.542 2.748 1.00 78.00 95 GLY A O 1
ATOM 742 N N . SER A 1 96 ? 16.862 6.581 3.845 1.00 74.50 96 SER A N 1
ATOM 743 C CA . SER A 1 96 ? 17.736 7.374 4.721 1.00 74.50 96 SER A CA 1
ATOM 744 C C . SER A 1 96 ? 18.489 6.519 5.746 1.00 74.50 96 SER A C 1
ATOM 746 O O . SER A 1 96 ? 19.663 6.769 6.007 1.00 74.50 96 SER A O 1
ATOM 748 N N . ASN A 1 97 ? 17.822 5.504 6.306 1.00 72.50 97 ASN A N 1
ATOM 749 C CA . ASN A 1 97 ? 18.397 4.609 7.317 1.00 72.50 97 ASN A CA 1
ATOM 750 C C . ASN A 1 97 ? 19.137 3.438 6.668 1.00 72.50 97 ASN A C 1
ATOM 752 O O . ASN A 1 97 ? 20.295 3.161 6.965 1.00 72.50 97 ASN A O 1
ATOM 756 N N . ILE A 1 98 ? 18.440 2.754 5.767 1.00 69.88 98 ILE A N 1
ATOM 757 C CA . ILE A 1 98 ? 18.943 1.615 5.014 1.00 69.88 98 ILE A CA 1
ATOM 758 C C . ILE A 1 98 ? 18.985 2.118 3.578 1.00 69.88 98 ILE A C 1
ATOM 760 O O . ILE A 1 98 ? 17.925 2.387 3.020 1.00 69.88 98 ILE A O 1
ATOM 764 N N . ARG A 1 99 ? 20.182 2.297 3.000 1.00 82.81 99 ARG A N 1
ATOM 765 C CA . ARG A 1 99 ? 20.410 2.830 1.636 1.00 82.81 99 ARG A CA 1
ATOM 766 C C . ARG A 1 99 ? 19.960 1.858 0.527 1.00 82.81 99 ARG A C 1
ATOM 768 O O . ARG A 1 99 ? 20.661 1.654 -0.459 1.00 82.81 99 ARG A O 1
ATOM 775 N N . THR A 1 100 ? 18.808 1.239 0.730 1.00 87.94 100 THR A N 1
ATOM 776 C CA . THR A 1 100 ? 18.095 0.353 -0.189 1.00 87.94 100 THR A CA 1
ATOM 777 C C . THR A 1 100 ? 17.205 1.171 -1.102 1.00 87.94 100 THR A C 1
ATOM 779 O O . THR A 1 100 ? 16.846 2.313 -0.788 1.00 87.94 100 THR A O 1
ATOM 782 N N . PHE A 1 101 ? 16.888 0.595 -2.250 1.00 93.81 101 PHE A N 1
ATOM 783 C CA . PHE A 1 101 ? 15.943 1.154 -3.196 1.00 93.81 101 PHE A CA 1
ATOM 784 C C . PHE A 1 101 ? 14.521 1.136 -2.620 1.00 93.81 101 PHE A C 1
ATOM 786 O O . PHE A 1 101 ? 13.982 0.086 -2.276 1.00 93.81 101 PHE A O 1
ATOM 793 N N . LEU A 1 102 ? 13.890 2.306 -2.555 1.00 96.06 102 LEU A N 1
ATOM 794 C CA . LEU A 1 102 ? 12.475 2.462 -2.241 1.00 96.06 102 LEU A CA 1
ATOM 795 C C . LEU A 1 102 ? 11.732 2.858 -3.520 1.00 96.06 102 LEU A C 1
ATOM 797 O O . LEU A 1 102 ? 12.077 3.891 -4.099 1.00 96.06 102 LEU A O 1
ATOM 801 N N . PRO A 1 103 ? 10.729 2.082 -3.965 1.00 97.94 103 PRO A N 1
ATOM 802 C CA . PRO A 1 103 ? 9.990 2.375 -5.183 1.00 97.94 103 PRO A CA 1
ATOM 803 C C . PRO A 1 103 ? 9.213 3.687 -5.061 1.00 97.94 103 PRO A C 1
ATOM 805 O O . PRO A 1 103 ? 8.767 4.076 -3.981 1.00 97.94 103 PRO A O 1
ATOM 808 N N . THR A 1 104 ? 9.041 4.364 -6.191 1.00 98.19 104 THR A N 1
ATOM 809 C CA . THR A 1 104 ? 8.233 5.584 -6.328 1.00 98.19 104 THR A CA 1
ATOM 810 C C . THR A 1 104 ? 7.097 5.365 -7.325 1.00 98.19 104 THR A C 1
ATOM 812 O O . THR A 1 104 ? 6.989 4.298 -7.938 1.00 98.19 104 THR A O 1
ATOM 815 N N . GLY A 1 105 ? 6.256 6.381 -7.534 1.00 98.12 105 GLY A N 1
ATOM 816 C CA . GLY A 1 105 ? 5.294 6.373 -8.642 1.00 98.12 105 GLY A CA 1
ATOM 817 C C . GLY A 1 105 ? 5.974 6.125 -9.994 1.00 98.12 105 GLY A C 1
ATOM 818 O O . GLY A 1 105 ? 5.483 5.335 -10.795 1.00 98.12 105 GLY A O 1
ATOM 819 N N . GLU A 1 106 ? 7.151 6.716 -10.213 1.00 98.00 106 GLU A N 1
ATOM 820 C CA . GLU A 1 106 ? 7.950 6.516 -11.426 1.00 98.00 106 GLU A CA 1
ATOM 821 C C . GLU A 1 106 ? 8.411 5.063 -11.582 1.00 98.00 106 GLU A C 1
ATOM 823 O O . GLU A 1 106 ? 8.381 4.538 -12.691 1.00 98.00 106 GLU A O 1
ATOM 828 N N . THR A 1 107 ? 8.741 4.371 -10.485 1.00 98.44 107 THR A N 1
ATOM 829 C CA . THR A 1 107 ? 9.047 2.933 -10.535 1.00 98.44 107 THR A CA 1
ATOM 830 C C . THR A 1 107 ? 7.872 2.132 -11.069 1.00 98.44 107 THR A C 1
ATOM 832 O O . THR A 1 107 ? 8.048 1.303 -11.955 1.00 98.44 107 THR A O 1
ATOM 835 N N . VAL A 1 108 ? 6.656 2.401 -10.598 1.00 98.56 108 VAL A N 1
ATOM 836 C CA . VAL A 1 108 ? 5.462 1.711 -11.103 1.00 98.56 108 VAL A CA 1
ATOM 837 C C . VAL A 1 108 ? 5.206 2.038 -12.576 1.00 98.56 108 VAL A C 1
ATOM 839 O O . VAL A 1 108 ? 4.916 1.133 -13.359 1.00 98.56 108 VAL A O 1
ATOM 842 N N . LEU A 1 109 ? 5.344 3.305 -12.977 1.00 98.44 109 LEU A N 1
ATOM 843 C CA . LEU A 1 109 ? 5.186 3.708 -14.376 1.00 98.44 109 LEU A CA 1
ATOM 844 C C . LEU A 1 109 ? 6.217 3.031 -15.281 1.00 98.44 109 LEU A C 1
ATOM 846 O O . LEU A 1 109 ? 5.863 2.549 -16.354 1.00 98.44 109 LEU A O 1
ATOM 850 N N . PHE A 1 110 ? 7.471 2.938 -14.843 1.00 98.19 110 PHE A N 1
ATOM 851 C CA . PHE A 1 110 ? 8.504 2.197 -15.555 1.00 98.19 110 PHE A CA 1
ATOM 852 C C . PHE A 1 110 ? 8.135 0.713 -15.691 1.00 98.19 110 PHE A C 1
ATOM 854 O O . PHE A 1 110 ? 8.187 0.170 -16.793 1.00 98.19 110 PHE A O 1
ATOM 861 N N . LEU A 1 111 ? 7.692 0.075 -14.601 1.00 98.19 111 LEU A N 1
ATOM 862 C CA . LEU A 1 111 ? 7.353 -1.351 -14.583 1.00 98.19 111 LEU A CA 1
ATOM 863 C C . LEU A 1 111 ? 6.164 -1.718 -15.483 1.00 98.19 111 LEU A C 1
ATOM 865 O O . LEU A 1 111 ? 6.163 -2.781 -16.103 1.00 98.19 111 LEU A O 1
ATOM 869 N N . LEU A 1 112 ? 5.138 -0.870 -15.536 1.00 97.94 112 LEU A N 1
ATOM 870 C CA . LEU A 1 112 ? 3.884 -1.179 -16.233 1.00 97.94 112 LEU A CA 1
ATOM 871 C C . LEU A 1 112 ? 3.788 -0.577 -17.634 1.00 97.94 112 LEU A C 1
ATOM 873 O O . LEU A 1 112 ? 3.058 -1.101 -18.473 1.00 97.94 112 LEU A O 1
ATOM 877 N N . ALA A 1 113 ? 4.492 0.524 -17.888 1.00 97.12 113 ALA A N 1
ATOM 878 C CA . ALA A 1 113 ? 4.337 1.295 -19.116 1.00 97.12 113 ALA A CA 1
ATOM 879 C C . ALA A 1 113 ? 5.658 1.579 -19.841 1.00 97.12 113 ALA A C 1
ATOM 881 O O . ALA A 1 113 ? 5.626 1.931 -21.019 1.00 97.12 113 ALA A O 1
ATOM 882 N N . GLY A 1 114 ? 6.817 1.447 -19.186 1.00 94.62 114 GLY A N 1
ATOM 883 C CA . GLY A 1 114 ? 8.099 1.832 -19.776 1.00 94.62 114 GLY A CA 1
ATOM 884 C C . GLY A 1 114 ? 8.041 3.261 -20.334 1.00 94.62 114 GLY A C 1
ATOM 885 O O . GLY A 1 114 ? 7.781 4.211 -19.590 1.00 94.62 114 GLY A O 1
ATOM 886 N N . ASN A 1 115 ? 8.231 3.398 -21.651 1.00 92.38 115 ASN A N 1
ATOM 887 C CA . ASN A 1 115 ? 8.165 4.671 -22.384 1.00 92.38 115 ASN A CA 1
ATOM 888 C C . ASN A 1 115 ? 6.822 4.920 -23.108 1.00 92.38 115 ASN A C 1
ATOM 890 O O . ASN A 1 115 ? 6.691 5.929 -23.802 1.00 92.38 115 ASN A O 1
ATOM 894 N N . ASP A 1 116 ? 5.827 4.036 -22.979 1.00 96.62 116 ASP A N 1
ATOM 895 C CA . ASP A 1 116 ? 4.503 4.229 -23.580 1.00 96.62 116 ASP A CA 1
ATOM 896 C C . ASP A 1 116 ? 3.733 5.327 -22.831 1.00 96.62 116 ASP A C 1
ATOM 898 O O . ASP A 1 116 ? 3.282 5.155 -21.696 1.00 96.62 116 ASP A O 1
ATOM 902 N N . LEU A 1 117 ? 3.580 6.482 -23.482 1.00 96.44 117 LEU A N 1
ATOM 903 C CA . LEU A 1 117 ? 2.936 7.653 -22.894 1.00 96.44 117 LEU A CA 1
ATOM 904 C C . LEU A 1 117 ? 1.453 7.422 -22.576 1.00 96.44 117 LEU A C 1
ATOM 906 O O . LEU A 1 117 ? 0.987 7.851 -21.519 1.00 96.44 117 LEU A O 1
ATOM 910 N N . ALA A 1 118 ? 0.713 6.761 -23.469 1.00 98.00 118 ALA A N 1
ATOM 911 C CA . ALA A 1 118 ? -0.709 6.513 -23.258 1.00 98.00 118 ALA A CA 1
ATOM 912 C C . ALA A 1 118 ? -0.896 5.588 -22.052 1.00 98.00 118 ALA A C 1
ATOM 914 O O . ALA A 1 118 ? -1.677 5.890 -21.145 1.00 98.00 118 ALA A O 1
ATOM 915 N N . ARG A 1 119 ? -0.083 4.529 -21.981 1.00 97.75 119 ARG A N 1
ATOM 916 C CA . ARG A 1 119 ? -0.112 3.585 -20.868 1.00 97.75 119 ARG A CA 1
ATOM 917 C C . ARG A 1 119 ? 0.309 4.228 -19.548 1.00 97.75 119 ARG A C 1
ATOM 919 O O . ARG A 1 119 ? -0.326 3.987 -18.523 1.00 97.75 119 ARG A O 1
ATOM 926 N N . ARG A 1 120 ? 1.313 5.111 -19.561 1.00 97.69 120 ARG A N 1
ATOM 927 C CA . ARG A 1 120 ? 1.713 5.898 -18.380 1.00 97.69 120 ARG A CA 1
ATOM 928 C C . ARG A 1 120 ? 0.553 6.723 -17.823 1.00 97.69 120 ARG A C 1
ATOM 930 O O . ARG A 1 120 ? 0.319 6.702 -16.616 1.00 97.69 120 ARG A O 1
ATOM 937 N N . MET A 1 121 ? -0.192 7.418 -18.687 1.00 96.75 121 MET A N 1
ATOM 938 C CA . MET A 1 121 ? -1.348 8.225 -18.271 1.00 96.75 121 MET A CA 1
ATOM 939 C C . MET A 1 121 ? -2.481 7.378 -17.682 1.00 96.75 121 MET A C 1
ATOM 941 O O . MET A 1 121 ? -3.216 7.854 -16.818 1.00 96.75 121 MET A O 1
ATOM 945 N N . GLU A 1 122 ? -2.649 6.139 -18.142 1.00 97.62 122 GLU A N 1
ATOM 946 C CA . GLU A 1 122 ? -3.616 5.200 -17.572 1.00 97.62 122 GLU A CA 1
ATOM 947 C C . GLU A 1 122 ? -3.189 4.719 -16.187 1.00 97.62 122 GLU A C 1
ATOM 949 O O . GLU A 1 122 ? -3.950 4.883 -15.234 1.00 97.62 122 GLU A O 1
ATOM 954 N N . VAL A 1 123 ? -1.965 4.197 -16.062 1.00 97.94 123 VAL A N 1
ATOM 955 C CA . VAL A 1 123 ? -1.430 3.649 -14.805 1.00 97.94 123 VAL A CA 1
ATOM 956 C C . VAL A 1 123 ? -1.367 4.720 -13.716 1.00 97.94 123 VAL A C 1
ATOM 958 O O . VAL A 1 123 ? -1.718 4.458 -12.567 1.00 97.94 123 VAL A O 1
ATOM 961 N N . GLN A 1 124 ? -1.009 5.960 -14.066 1.00 96.38 124 GLN A N 1
ATOM 962 C CA . GLN A 1 124 ? -0.951 7.068 -13.109 1.00 96.38 124 GLN A CA 1
ATOM 963 C C . GLN A 1 124 ? -2.292 7.315 -12.389 1.00 96.38 124 GLN A C 1
ATOM 965 O O . GLN A 1 124 ? -2.298 7.804 -11.258 1.00 96.38 124 GLN A O 1
ATOM 970 N N . LYS A 1 125 ? -3.436 6.949 -12.989 1.00 97.19 125 LYS A N 1
ATOM 971 C CA . LYS A 1 125 ? -4.762 7.111 -12.362 1.00 97.19 125 LYS A CA 1
ATOM 972 C C . LYS A 1 125 ? -4.919 6.289 -11.080 1.00 97.19 125 LYS A C 1
ATOM 974 O O . LYS A 1 125 ? -5.723 6.678 -10.236 1.00 97.19 125 LYS A O 1
ATOM 979 N N . ILE A 1 126 ? -4.139 5.219 -10.903 1.00 98.12 126 ILE A N 1
ATOM 980 C CA . ILE A 1 126 ? -4.127 4.390 -9.684 1.00 98.12 126 ILE A CA 1
ATOM 981 C C . ILE A 1 126 ? -3.704 5.206 -8.455 1.00 98.12 126 ILE A C 1
ATOM 983 O O . ILE A 1 126 ? -4.176 4.963 -7.346 1.00 98.12 126 ILE A O 1
ATOM 987 N N . PHE A 1 127 ? -2.864 6.224 -8.651 1.00 97.12 127 PHE A N 1
ATOM 988 C CA . PHE A 1 127 ? -2.424 7.138 -7.593 1.00 97.12 127 PHE A CA 1
ATOM 989 C C . PHE A 1 127 ? -3.337 8.359 -7.432 1.00 97.12 127 PHE A C 1
ATOM 991 O O . PHE A 1 127 ? -3.063 9.244 -6.623 1.00 97.12 127 PHE A O 1
ATOM 998 N N . GLY A 1 128 ? -4.422 8.441 -8.206 1.00 94.12 128 GLY A N 1
ATOM 999 C CA . GLY A 1 128 ? -5.390 9.523 -8.107 1.00 94.12 128 GLY A CA 1
ATOM 1000 C C . GLY A 1 128 ? -6.224 9.432 -6.828 1.00 94.12 128 GLY A C 1
ATOM 1001 O O . GLY A 1 128 ? -6.561 8.347 -6.364 1.00 94.12 128 GLY A O 1
ATOM 1002 N N . SER A 1 129 ? -6.654 10.581 -6.301 1.00 89.94 129 SER A N 1
ATOM 1003 C CA . SER A 1 129 ? -7.452 10.677 -5.064 1.00 89.94 129 SER A CA 1
ATOM 1004 C C . SER A 1 129 ? -8.797 9.936 -5.094 1.00 89.94 129 SER A C 1
ATOM 1006 O O . SER A 1 129 ? -9.397 9.704 -4.048 1.00 89.94 129 SER A O 1
ATOM 1008 N N . GLN A 1 130 ? -9.283 9.567 -6.283 1.00 91.75 130 GLN A N 1
ATOM 1009 C CA . GLN A 1 130 ? -10.515 8.795 -6.467 1.00 91.75 130 GLN A CA 1
ATOM 1010 C C . GLN A 1 130 ? -10.288 7.279 -6.460 1.00 91.75 130 GLN A C 1
ATOM 1012 O O . GLN A 1 130 ? -11.249 6.525 -6.310 1.00 91.75 130 GLN A O 1
ATOM 1017 N N . HIS A 1 131 ? -9.046 6.822 -6.630 1.00 95.81 131 HIS A N 1
ATOM 1018 C CA . HIS A 1 131 ? -8.724 5.403 -6.611 1.00 95.81 131 HIS A CA 1
ATOM 1019 C C . HIS A 1 131 ? -8.829 4.853 -5.185 1.00 95.81 131 HIS A C 1
ATOM 1021 O O . HIS A 1 131 ? -8.424 5.517 -4.227 1.00 95.81 131 HIS A O 1
ATOM 1027 N N . TYR A 1 132 ? -9.359 3.638 -5.022 1.00 93.44 132 TYR A N 1
ATOM 1028 C CA . TYR A 1 132 ? -9.634 3.088 -3.691 1.00 93.44 132 TYR A CA 1
ATOM 1029 C C . TYR A 1 132 ? -8.358 2.900 -2.861 1.00 93.44 132 TYR A C 1
ATOM 1031 O O . TYR A 1 132 ? -8.405 3.111 -1.654 1.00 93.44 132 TYR A O 1
ATOM 1039 N N . PHE A 1 133 ? -7.211 2.599 -3.488 1.00 95.81 133 PHE A N 1
ATOM 1040 C CA . PHE A 1 133 ? -5.933 2.535 -2.769 1.00 95.81 133 PHE A CA 1
ATOM 1041 C C . PHE A 1 133 ? -5.624 3.827 -2.006 1.00 95.81 133 PHE A C 1
ATOM 1043 O O . PHE A 1 133 ? -5.221 3.760 -0.848 1.00 95.81 133 PHE A O 1
ATOM 1050 N N . VAL A 1 134 ? -5.873 4.987 -2.618 1.00 91.06 134 VAL A N 1
ATOM 1051 C CA . VAL A 1 134 ? -5.614 6.290 -1.996 1.00 91.06 134 VAL A CA 1
ATOM 1052 C C . VAL A 1 134 ? -6.756 6.675 -1.058 1.00 91.06 134 VAL A C 1
ATOM 1054 O O . VAL A 1 134 ? -6.519 7.065 0.083 1.00 91.06 134 VAL A O 1
ATOM 1057 N N . LYS A 1 135 ? -8.007 6.521 -1.509 1.00 86.81 135 LYS A N 1
ATOM 1058 C CA . LYS A 1 135 ? -9.207 6.897 -0.745 1.00 86.81 135 LYS A CA 1
ATOM 1059 C C . LYS A 1 135 ? -9.337 6.134 0.575 1.00 86.81 135 LYS A C 1
ATOM 1061 O O . LYS A 1 135 ? -9.761 6.712 1.571 1.00 86.81 135 LYS A O 1
ATOM 1066 N N . GLU A 1 136 ? -8.988 4.850 0.578 1.00 86.75 136 GLU A N 1
ATOM 1067 C CA . GLU A 1 136 ? -9.035 3.979 1.758 1.00 86.75 136 GLU A CA 1
ATOM 1068 C C . GLU A 1 136 ? -7.691 3.933 2.509 1.00 86.75 136 GLU A C 1
ATOM 1070 O O . GLU A 1 136 ? -7.540 3.114 3.411 1.00 86.75 136 GLU A O 1
ATOM 1075 N N . LYS A 1 137 ? -6.719 4.795 2.149 1.00 88.00 137 LYS A N 1
ATOM 1076 C CA . LYS A 1 137 ? -5.360 4.840 2.725 1.00 88.00 137 LYS A CA 1
ATOM 1077 C C . LYS A 1 137 ? -4.690 3.457 2.780 1.00 88.00 137 LYS A C 1
ATOM 1079 O O . LYS A 1 137 ? -4.089 3.085 3.775 1.00 88.00 137 LYS A O 1
ATOM 1084 N N . ILE A 1 138 ? -4.803 2.684 1.704 1.00 92.44 138 ILE A N 1
ATOM 1085 C CA . ILE A 1 138 ? -4.153 1.373 1.572 1.00 92.44 138 ILE A CA 1
ATOM 1086 C C . ILE A 1 138 ? -2.745 1.563 1.028 1.00 92.44 138 ILE A C 1
ATOM 1088 O O . ILE A 1 138 ? -1.778 1.084 1.605 1.00 92.44 138 ILE A O 1
ATOM 1092 N N . LEU A 1 139 ? -2.638 2.250 -0.109 1.00 97.06 139 LEU A N 1
ATOM 1093 C CA . LEU A 1 139 ? -1.383 2.450 -0.814 1.00 97.06 139 LEU A CA 1
ATOM 1094 C C . LEU A 1 139 ? -1.426 3.783 -1.563 1.00 97.06 139 LEU A C 1
ATOM 1096 O O . LEU A 1 139 ? -2.401 4.096 -2.245 1.00 97.06 139 LEU A O 1
ATOM 1100 N N . TYR A 1 140 ? -0.387 4.596 -1.414 1.00 97.19 140 TYR A N 1
ATOM 1101 C CA . TYR A 1 140 ? -0.367 5.962 -1.935 1.00 97.19 140 TYR A CA 1
ATOM 1102 C C . TYR A 1 140 ? 1.057 6.449 -2.210 1.00 97.19 140 TYR A C 1
ATOM 1104 O O . TYR A 1 140 ? 2.034 5.815 -1.814 1.00 97.19 140 TYR A O 1
ATOM 1112 N N . LEU A 1 141 ? 1.173 7.578 -2.910 1.00 97.50 141 LEU A N 1
ATOM 1113 C CA . LEU A 1 141 ? 2.449 8.268 -3.084 1.00 97.50 141 LEU A CA 1
ATOM 1114 C C . LEU A 1 141 ? 2.646 9.293 -1.970 1.00 97.50 141 LEU A C 1
ATOM 1116 O O . LEU A 1 141 ? 1.726 10.033 -1.624 1.00 97.50 141 LEU A O 1
ATOM 1120 N N . GLU A 1 142 ? 3.852 9.340 -1.418 1.00 94.81 142 GLU A N 1
ATOM 1121 C CA . GLU A 1 142 ? 4.257 10.390 -0.492 1.00 94.81 142 GLU A CA 1
ATOM 1122 C C . GLU A 1 142 ? 4.224 11.769 -1.170 1.00 94.81 142 GLU A C 1
ATOM 1124 O O . GLU A 1 142 ? 4.591 11.914 -2.338 1.00 94.81 142 GLU A O 1
ATOM 1129 N N . GLU A 1 143 ? 3.809 12.794 -0.422 1.00 93.06 143 GLU A N 1
ATOM 1130 C CA . GLU A 1 143 ? 3.845 14.181 -0.885 1.00 93.06 143 GLU A CA 1
ATOM 1131 C C . GLU A 1 143 ? 5.286 14.629 -1.163 1.00 93.06 143 GLU A C 1
ATOM 1133 O O . GLU A 1 143 ? 6.191 14.455 -0.343 1.00 93.06 143 GLU A O 1
ATOM 1138 N N . VAL A 1 144 ? 5.488 15.259 -2.317 1.00 92.81 144 VAL A N 1
ATOM 1139 C CA . VAL A 1 144 ? 6.788 15.787 -2.739 1.00 92.81 144 VAL A CA 1
ATOM 1140 C C . VAL A 1 144 ? 6.868 17.297 -2.528 1.00 92.81 144 VAL A C 1
ATOM 1142 O O . VAL A 1 144 ? 5.861 17.982 -2.335 1.00 92.81 144 VAL A O 1
ATOM 1145 N N . LYS A 1 145 ? 8.088 17.842 -2.557 1.00 92.50 145 LYS A N 1
ATOM 1146 C CA . LYS A 1 145 ? 8.305 19.289 -2.425 1.00 92.50 145 LYS A CA 1
ATOM 1147 C C . LYS A 1 145 ? 7.687 20.046 -3.611 1.00 92.50 145 LYS A C 1
ATOM 1149 O O . LYS A 1 145 ? 7.657 19.515 -4.720 1.00 92.50 145 LYS A O 1
ATOM 1154 N N . PRO A 1 146 ? 7.256 21.307 -3.424 1.00 93.06 146 PRO A N 1
ATOM 1155 C CA . PRO A 1 146 ? 6.793 22.131 -4.535 1.00 93.06 146 PRO A CA 1
ATOM 1156 C C . PRO A 1 146 ? 7.823 22.191 -5.672 1.00 93.06 146 PRO A C 1
ATOM 1158 O O . PRO A 1 146 ? 8.993 22.482 -5.431 1.00 93.06 146 PRO A O 1
ATOM 1161 N N . GLY A 1 147 ? 7.371 21.925 -6.899 1.00 93.62 147 GLY A N 1
ATOM 1162 C CA . GLY A 1 147 ? 8.216 21.877 -8.098 1.00 93.62 147 GLY A CA 1
ATOM 1163 C C . GLY A 1 147 ? 8.729 20.481 -8.466 1.00 93.62 147 GLY A C 1
ATOM 1164 O O . GLY A 1 147 ? 9.159 20.293 -9.600 1.00 93.62 147 GLY A O 1
ATOM 1165 N N . GLU A 1 148 ? 8.634 19.501 -7.564 1.00 94.44 148 GLU A N 1
ATOM 1166 C CA . GLU A 1 148 ? 8.954 18.105 -7.870 1.00 94.44 148 GLU A CA 1
ATOM 1167 C C . GLU A 1 148 ? 7.790 17.412 -8.605 1.00 94.44 148 GLU A C 1
ATOM 1169 O O . GLU A 1 148 ? 6.618 17.690 -8.317 1.00 94.44 148 GLU A O 1
ATOM 1174 N N . PRO A 1 149 ? 8.068 16.481 -9.535 1.00 94.06 149 PRO A N 1
ATOM 1175 C CA . PRO A 1 149 ? 7.030 15.672 -10.164 1.00 94.06 149 PRO A CA 1
ATOM 1176 C C . PRO A 1 149 ? 6.299 14.798 -9.139 1.00 94.06 149 PRO A C 1
ATOM 1178 O O . PRO A 1 149 ? 6.932 14.110 -8.351 1.00 94.06 149 PRO A O 1
ATOM 1181 N N . VAL A 1 150 ? 4.967 14.721 -9.201 1.00 93.56 150 VAL A N 1
ATOM 1182 C CA . VAL A 1 150 ? 4.162 13.919 -8.250 1.00 93.56 150 VAL A CA 1
ATOM 1183 C C . VAL A 1 150 ? 4.614 12.451 -8.184 1.00 93.56 150 VAL A C 1
ATOM 1185 O O . VAL A 1 150 ? 4.661 11.857 -7.111 1.00 93.56 150 VAL A O 1
ATOM 1188 N N . ASN A 1 151 ? 5.015 11.872 -9.319 1.00 95.94 151 ASN A N 1
ATOM 1189 C CA . ASN A 1 151 ? 5.452 10.476 -9.400 1.00 95.94 151 ASN A CA 1
ATOM 1190 C C . ASN A 1 151 ? 6.852 10.227 -8.799 1.00 95.94 151 ASN A C 1
ATOM 1192 O O . ASN A 1 151 ? 7.245 9.069 -8.666 1.00 95.94 151 ASN A O 1
ATOM 1196 N N . SER A 1 152 ? 7.607 11.263 -8.404 1.00 96.19 152 SER A N 1
ATOM 1197 C CA . SER A 1 152 ? 8.853 11.078 -7.642 1.00 96.19 152 SER A CA 1
ATOM 1198 C C . SER A 1 152 ? 8.598 10.752 -6.164 1.00 96.19 152 SER A C 1
ATOM 1200 O O . SER A 1 152 ? 9.520 10.340 -5.460 1.00 96.19 152 SER A O 1
ATOM 1202 N N . GLY A 1 153 ? 7.346 10.866 -5.704 1.00 96.12 153 GLY A N 1
ATOM 1203 C CA . GLY A 1 153 ? 6.925 10.465 -4.366 1.00 96.12 153 GLY A CA 1
ATOM 1204 C C . GLY A 1 153 ? 7.115 8.969 -4.127 1.00 96.12 153 GLY A C 1
ATOM 1205 O O . GLY A 1 153 ? 6.862 8.143 -5.010 1.00 96.12 153 GLY A O 1
ATOM 1206 N N . ARG A 1 154 ? 7.563 8.615 -2.917 1.00 97.06 154 ARG A N 1
ATOM 1207 C CA . ARG A 1 154 ? 7.731 7.219 -2.491 1.00 97.06 154 ARG A CA 1
ATOM 1208 C C . ARG A 1 154 ? 6.398 6.490 -2.505 1.00 97.06 154 ARG A C 1
ATOM 1210 O O . ARG A 1 154 ? 5.393 7.043 -2.073 1.00 97.06 154 ARG A O 1
ATOM 1217 N N . LEU A 1 155 ? 6.415 5.243 -2.953 1.00 98.06 155 LEU A N 1
ATOM 1218 C CA . LEU A 1 155 ? 5.278 4.345 -2.870 1.00 98.06 155 LEU A CA 1
ATOM 1219 C C . LEU A 1 155 ? 5.162 3.828 -1.435 1.00 98.06 155 LEU A C 1
ATOM 1221 O O . LEU A 1 155 ? 6.049 3.128 -0.949 1.00 98.06 155 LEU A O 1
ATOM 1225 N N . ILE A 1 156 ? 4.081 4.193 -0.758 1.00 97.25 156 ILE A N 1
ATOM 1226 C CA . ILE A 1 156 ? 3.820 3.823 0.629 1.00 97.25 156 ILE A CA 1
ATOM 1227 C C . ILE A 1 156 ? 2.671 2.824 0.653 1.00 97.25 156 ILE A C 1
ATOM 1229 O O . ILE A 1 156 ? 1.568 3.154 0.225 1.00 97.25 156 ILE A O 1
ATOM 1233 N N . LEU A 1 157 ? 2.929 1.621 1.166 1.00 96.75 157 LEU A N 1
ATOM 1234 C CA . LEU A 1 157 ? 1.896 0.705 1.636 1.00 96.75 157 LEU A CA 1
ATOM 1235 C C . LEU A 1 157 ? 1.645 1.006 3.114 1.00 96.75 157 LEU A C 1
ATOM 1237 O O . LEU A 1 157 ? 2.592 1.087 3.899 1.00 96.75 157 LEU A O 1
ATOM 1241 N N . ASP A 1 158 ? 0.385 1.198 3.484 1.00 93.50 158 ASP A N 1
ATOM 1242 C CA . ASP A 1 158 ? 0.033 1.539 4.854 1.00 93.50 158 ASP A CA 1
ATOM 1243 C C . ASP A 1 158 ? 0.486 0.431 5.832 1.00 93.50 158 ASP A C 1
ATOM 1245 O O . ASP A 1 158 ? 0.318 -0.761 5.532 1.00 93.50 158 ASP A O 1
ATOM 1249 N N . PRO A 1 159 ? 1.084 0.790 6.988 1.00 89.75 159 PRO A N 1
ATOM 1250 C CA . PRO A 1 159 ? 1.640 -0.179 7.926 1.00 89.75 159 PRO A CA 1
ATOM 1251 C C . PRO A 1 159 ? 0.661 -1.268 8.376 1.00 89.75 159 PRO A C 1
ATOM 1253 O O . PRO A 1 159 ? 1.089 -2.404 8.573 1.00 89.75 159 PRO A O 1
ATOM 1256 N N . GLU A 1 160 ? -0.641 -0.979 8.488 1.00 87.31 160 GLU A N 1
ATOM 1257 C CA . GLU A 1 160 ? -1.625 -2.006 8.851 1.00 87.31 160 GLU A CA 1
ATOM 1258 C C . GLU A 1 160 ? -1.736 -3.093 7.783 1.00 87.31 160 GLU A C 1
ATOM 1260 O O . GLU A 1 160 ? -1.949 -4.265 8.096 1.00 87.31 160 GLU A O 1
ATOM 1265 N N . TYR A 1 161 ? -1.604 -2.715 6.514 1.00 92.69 161 TYR A N 1
ATOM 1266 C CA . TYR A 1 161 ? -1.625 -3.654 5.401 1.00 92.69 161 TYR A CA 1
ATOM 1267 C C . TYR A 1 161 ? -0.292 -4.386 5.260 1.00 92.69 161 TYR A C 1
ATOM 1269 O O . TYR A 1 161 ? -0.293 -5.570 4.926 1.00 92.69 161 TYR A O 1
ATOM 1277 N N . VAL A 1 162 ? 0.832 -3.742 5.595 1.00 93.19 162 VAL A N 1
ATOM 1278 C CA . VAL A 1 162 ? 2.120 -4.440 5.733 1.00 93.19 162 VAL A CA 1
ATOM 1279 C C . VAL A 1 162 ? 1.999 -5.554 6.775 1.00 93.19 162 VAL A C 1
ATOM 1281 O O . VAL A 1 162 ? 2.308 -6.705 6.470 1.00 93.19 162 VAL A O 1
ATOM 1284 N N . GLU A 1 163 ? 1.506 -5.253 7.978 1.00 91.31 163 GLU A N 1
ATOM 1285 C CA . GLU A 1 163 ? 1.305 -6.256 9.032 1.00 91.31 163 GLU A CA 1
ATOM 1286 C C . GLU A 1 163 ? 0.311 -7.339 8.605 1.00 91.31 163 GLU A C 1
ATOM 1288 O O . GLU A 1 163 ? 0.620 -8.528 8.690 1.00 91.31 163 GLU A O 1
ATOM 1293 N N . LEU A 1 164 ? -0.843 -6.951 8.057 1.00 90.75 164 LEU A N 1
ATOM 1294 C CA . LEU A 1 164 ? -1.867 -7.895 7.621 1.00 90.75 164 LEU A CA 1
ATOM 1295 C C . LEU A 1 164 ? -1.331 -8.891 6.585 1.00 90.75 164 LEU A C 1
ATOM 1297 O O . LEU A 1 164 ? -1.590 -10.090 6.689 1.00 90.75 164 LEU A O 1
ATOM 1301 N N . PHE A 1 165 ? -0.581 -8.414 5.590 1.00 94.06 165 PHE A N 1
ATOM 1302 C CA . PHE A 1 165 ? -0.091 -9.251 4.494 1.00 94.06 165 PHE A CA 1
ATOM 1303 C C . PHE A 1 165 ? 1.160 -10.057 4.850 1.00 94.06 165 PHE A C 1
ATOM 1305 O O . PHE A 1 165 ? 1.399 -11.093 4.229 1.00 94.06 165 PHE A O 1
ATOM 1312 N N . THR A 1 166 ? 1.947 -9.620 5.837 1.00 91.06 166 THR A N 1
ATOM 1313 C CA . THR A 1 166 ? 3.196 -10.300 6.223 1.00 91.06 166 THR A CA 1
ATOM 1314 C C . THR A 1 166 ? 3.056 -11.177 7.467 1.00 91.06 166 THR A C 1
ATOM 1316 O O . THR A 1 166 ? 3.648 -12.255 7.514 1.00 91.06 166 THR A O 1
ATOM 1319 N N . LEU A 1 167 ? 2.260 -10.749 8.449 1.00 89.50 167 LEU A N 1
ATOM 1320 C CA . LEU A 1 167 ? 2.061 -11.423 9.737 1.00 89.50 167 LEU A CA 1
ATOM 1321 C C . LEU A 1 167 ? 0.725 -12.168 9.819 1.00 89.50 167 LEU A C 1
ATOM 1323 O O . LEU A 1 167 ? 0.585 -13.087 10.621 1.00 89.50 167 LEU A O 1
ATOM 1327 N N . GLY A 1 168 ? -0.250 -11.794 8.988 1.00 86.00 168 GLY A N 1
ATOM 1328 C CA . GLY A 1 168 ? -1.561 -12.440 8.934 1.00 86.00 168 GLY A CA 1
ATOM 1329 C C . GLY A 1 168 ? -2.627 -11.815 9.841 1.00 86.00 168 GLY A C 1
ATOM 1330 O O . GLY A 1 168 ? -3.761 -12.288 9.858 1.00 86.00 168 GLY A O 1
ATOM 1331 N N . TYR A 1 169 ? -2.295 -10.760 10.584 1.00 78.69 169 TYR A N 1
ATOM 1332 C CA . TYR A 1 169 ? -3.213 -10.047 11.471 1.00 78.69 169 TYR A CA 1
ATOM 1333 C C . TYR A 1 169 ? -2.905 -8.547 11.474 1.00 78.69 169 TYR A C 1
ATOM 1335 O O . TYR A 1 169 ? -1.787 -8.136 11.173 1.00 78.69 169 TYR A O 1
ATOM 1343 N N . LYS A 1 170 ? -3.903 -7.733 11.830 1.00 74.00 170 LYS A N 1
ATOM 1344 C CA . LYS A 1 170 ? -3.707 -6.311 12.127 1.00 74.00 170 LYS A CA 1
ATOM 1345 C C . LYS A 1 170 ? -3.415 -6.152 13.612 1.00 74.00 170 LYS A C 1
ATOM 1347 O O . LYS A 1 170 ? -4.173 -6.672 14.433 1.00 74.00 170 LYS A O 1
ATOM 1352 N N . THR A 1 171 ? -2.354 -5.439 13.976 1.00 65.19 171 THR A N 1
ATOM 1353 C CA . THR A 1 171 ? -2.184 -5.026 15.371 1.00 65.19 171 THR A CA 1
ATOM 1354 C C . THR A 1 171 ? -3.131 -3.858 15.647 1.00 65.19 171 THR A C 1
ATOM 1356 O O . THR A 1 171 ? -3.164 -2.913 14.859 1.00 65.19 171 THR A O 1
ATOM 1359 N N . PRO A 1 172 ? -3.899 -3.869 16.750 1.00 60.56 172 PRO A N 1
ATOM 1360 C CA . PRO A 1 172 ? -4.681 -2.702 17.131 1.00 60.56 172 PRO A CA 1
ATOM 1361 C C . PRO A 1 172 ? -3.754 -1.492 17.333 1.00 60.56 172 PRO A C 1
ATOM 1363 O O . PRO A 1 172 ? -2.616 -1.661 17.796 1.00 60.56 172 PRO A O 1
ATOM 1366 N N . PRO A 1 173 ? -4.215 -0.271 17.011 1.00 58.50 173 PRO A N 1
ATOM 1367 C CA . PRO A 1 173 ? -3.390 0.923 17.090 1.00 58.50 173 PRO A CA 1
ATOM 1368 C C . PRO A 1 173 ? -2.796 1.074 18.493 1.00 58.50 173 PRO A C 1
ATOM 1370 O O . PRO A 1 173 ? -3.508 1.130 19.499 1.00 58.50 173 PRO A O 1
ATOM 1373 N N . ARG A 1 174 ? -1.463 1.111 18.564 1.00 52.66 174 ARG A N 1
ATOM 1374 C CA . ARG A 1 174 ? -0.733 1.352 19.812 1.00 52.66 174 ARG A CA 1
ATOM 1375 C C . ARG A 1 174 ? -0.736 2.849 20.102 1.00 52.66 174 ARG A C 1
ATOM 1377 O O . ARG A 1 174 ? -0.550 3.648 19.187 1.00 52.66 174 ARG A O 1
ATOM 1384 N N . MET A 1 175 ? -0.884 3.223 21.376 1.00 49.00 175 MET A N 1
ATOM 1385 C CA . MET A 1 175 ? -0.717 4.615 21.808 1.00 49.00 175 MET A CA 1
ATOM 1386 C C . MET A 1 175 ? 0.614 5.167 21.280 1.00 49.00 175 MET A C 1
ATOM 1388 O O . MET A 1 175 ? 1.686 4.659 21.615 1.00 49.00 175 MET A O 1
ATOM 1392 N N . GLY A 1 176 ? 0.543 6.223 20.477 1.00 54.09 176 GLY A N 1
ATOM 1393 C CA . GLY A 1 176 ? 1.707 6.903 19.926 1.00 54.09 176 GLY A CA 1
ATOM 1394 C C . GLY A 1 176 ? 1.434 8.390 19.754 1.00 54.09 176 GLY A C 1
ATOM 1395 O O . GLY A 1 176 ? 0.284 8.819 19.720 1.00 54.09 176 GLY A O 1
ATOM 1396 N N . ARG A 1 177 ? 2.496 9.193 19.609 1.00 51.78 177 ARG A N 1
ATOM 1397 C CA . ARG A 1 177 ? 2.382 10.651 19.391 1.00 51.78 177 ARG A CA 1
ATOM 1398 C C . ARG A 1 177 ? 1.486 11.033 18.202 1.00 51.78 177 ARG A C 1
ATOM 1400 O O . ARG A 1 177 ? 0.951 12.133 18.209 1.00 51.78 177 ARG A O 1
ATOM 1407 N N . ASN A 1 178 ? 1.317 10.131 17.233 1.00 51.91 178 ASN A N 1
ATOM 1408 C CA . ASN A 1 178 ? 0.565 10.366 15.998 1.00 51.91 178 ASN A CA 1
ATOM 1409 C C . ASN A 1 178 ? -0.849 9.752 16.010 1.00 51.91 178 ASN A C 1
ATOM 1411 O O . ASN A 1 178 ? -1.592 9.950 15.059 1.00 51.91 178 ASN A O 1
ATOM 1415 N N . PHE A 1 179 ? -1.232 9.005 17.055 1.00 60.94 179 PHE A N 1
ATOM 1416 C CA . PHE A 1 179 ? -2.585 8.458 17.188 1.00 60.94 179 PHE A CA 1
ATOM 1417 C C . PHE A 1 179 ? -2.991 8.416 18.671 1.00 60.94 179 PHE A C 1
ATOM 1419 O O . PHE A 1 179 ? -2.600 7.495 19.397 1.00 60.94 179 PHE A O 1
ATOM 1426 N N . PRO A 1 180 ? -3.748 9.416 19.162 1.00 66.31 180 PRO A N 1
ATOM 1427 C CA . PRO A 1 180 ? -4.059 9.572 20.581 1.00 66.31 180 PRO A CA 1
ATOM 1428 C C . PRO A 1 180 ? -5.269 8.725 20.997 1.00 66.31 180 PRO A C 1
ATOM 1430 O O . PRO A 1 180 ? -6.149 9.195 21.720 1.00 66.31 180 PRO A O 1
ATOM 1433 N N . ALA A 1 181 ? -5.342 7.484 20.512 1.00 72.44 181 ALA A N 1
ATOM 1434 C CA . ALA A 1 181 ? -6.398 6.551 20.869 1.00 72.44 181 ALA A CA 1
ATOM 1435 C C . ALA A 1 181 ? -5.884 5.502 21.857 1.00 72.44 181 ALA A C 1
ATOM 1437 O O . ALA A 1 181 ? -4.801 4.938 21.702 1.00 72.44 181 ALA A O 1
ATOM 1438 N N . GLN A 1 182 ? -6.693 5.224 22.872 1.00 79.50 182 GLN A N 1
ATOM 1439 C CA . GLN A 1 182 ? -6.465 4.160 23.835 1.00 79.50 182 GLN A CA 1
ATOM 1440 C C . GLN A 1 182 ? -7.567 3.120 23.710 1.00 79.50 182 GLN A C 1
ATOM 1442 O O . GLN A 1 182 ? -8.734 3.462 23.901 1.00 79.50 182 GLN A O 1
ATOM 1447 N N . LEU A 1 183 ? -7.201 1.864 23.458 1.00 82.25 183 LEU A N 1
ATOM 1448 C CA . LEU A 1 183 ? -8.144 0.759 23.579 1.00 82.25 183 LEU A CA 1
ATOM 1449 C C . LEU A 1 183 ? -8.569 0.621 25.046 1.00 82.25 183 LEU A C 1
ATOM 1451 O O . LEU A 1 183 ? -7.734 0.536 25.951 1.00 82.25 183 LEU A O 1
ATOM 1455 N N . LEU A 1 184 ? -9.874 0.675 25.280 1.00 86.25 184 LEU A N 1
ATOM 1456 C CA . LEU A 1 184 ? -10.482 0.461 26.577 1.00 86.25 184 LEU A CA 1
ATOM 1457 C C . LEU A 1 184 ? -10.859 -1.013 26.709 1.00 86.25 184 LEU A C 1
ATOM 1459 O O . LEU A 1 184 ? -11.454 -1.600 25.813 1.00 86.25 184 LEU A O 1
ATOM 1463 N N . HIS A 1 185 ? -10.541 -1.580 27.868 1.00 83.94 185 HIS A N 1
ATOM 1464 C CA . HIS A 1 185 ? -10.995 -2.902 28.279 1.00 83.94 185 HIS A CA 1
ATOM 1465 C C . HIS A 1 185 ? -11.739 -2.776 29.606 1.00 83.94 185 HIS A C 1
ATOM 1467 O O . HIS A 1 185 ? -11.474 -1.858 30.390 1.00 83.94 185 HIS A O 1
ATOM 1473 N N . THR A 1 186 ? -12.692 -3.667 29.858 1.00 86.88 186 THR A N 1
ATOM 1474 C CA . THR A 1 186 ? -13.372 -3.758 31.149 1.00 86.88 186 THR A CA 1
ATOM 1475 C C . THR A 1 186 ? -13.675 -5.208 31.487 1.00 86.88 186 THR A C 1
ATOM 1477 O O . THR A 1 186 ? -14.131 -5.971 30.639 1.00 86.88 186 THR A O 1
ATOM 1480 N N . GLU A 1 187 ? -13.420 -5.575 32.738 1.00 89.38 187 GLU A N 1
ATOM 1481 C CA . GLU A 1 187 ? -13.832 -6.864 33.302 1.00 89.38 187 GLU A CA 1
ATOM 1482 C C . GLU A 1 187 ? -15.257 -6.810 33.871 1.00 89.38 187 GLU A C 1
ATOM 1484 O O . GLU A 1 187 ? -15.825 -7.848 34.185 1.00 89.38 187 GLU A O 1
ATOM 1489 N N . LEU A 1 188 ? -15.850 -5.615 33.959 1.00 89.94 188 LEU A N 1
ATOM 1490 C CA . LEU A 1 188 ? -17.166 -5.383 34.550 1.00 89.94 188 LEU A CA 1
ATOM 1491 C C . LEU A 1 188 ? -18.294 -5.907 33.659 1.00 89.94 188 LEU A C 1
ATOM 1493 O O . LEU A 1 188 ? -18.119 -6.084 32.448 1.00 89.94 188 LEU A O 1
ATOM 1497 N N . ASP A 1 189 ? -19.466 -6.082 34.260 1.00 89.56 189 ASP A N 1
ATOM 1498 C CA . ASP A 1 189 ? -20.707 -6.493 33.610 1.00 89.56 189 ASP A CA 1
ATOM 1499 C C . ASP A 1 189 ? -21.843 -5.482 33.817 1.00 89.56 189 ASP A C 1
ATOM 1501 O O . ASP A 1 189 ? -21.743 -4.544 34.609 1.00 89.56 189 ASP A O 1
ATOM 1505 N N . TRP A 1 190 ? -22.960 -5.656 33.096 1.00 87.38 190 TRP A N 1
ATOM 1506 C CA . TRP A 1 190 ? -24.126 -4.767 33.215 1.00 87.38 190 TRP A CA 1
ATOM 1507 C C . TRP A 1 190 ? -24.672 -4.667 34.644 1.00 87.38 190 TRP A C 1
ATOM 1509 O O . TRP A 1 190 ? -25.228 -3.633 35.006 1.00 87.38 190 TRP A O 1
ATOM 1519 N N . SER A 1 191 ? -24.498 -5.711 35.460 1.00 87.50 191 SER A N 1
ATOM 1520 C CA . SER A 1 191 ? -24.878 -5.712 36.877 1.00 87.50 191 SER A CA 1
ATOM 1521 C C . SER A 1 191 ? -24.077 -4.724 37.724 1.00 87.50 191 SER A C 1
ATOM 1523 O O . SER A 1 191 ? -24.581 -4.267 38.747 1.00 87.50 191 SER A O 1
ATOM 1525 N N . ASP A 1 192 ? -22.863 -4.369 37.299 1.00 88.06 192 ASP A N 1
ATOM 1526 C CA . ASP A 1 192 ? -21.998 -3.421 38.008 1.00 88.06 192 ASP A CA 1
ATOM 1527 C C . ASP A 1 192 ? -22.368 -1.963 37.698 1.00 88.06 192 ASP A C 1
ATOM 1529 O O . ASP A 1 192 ? -21.945 -1.035 38.394 1.00 88.06 192 ASP A O 1
ATOM 1533 N N . LEU A 1 193 ? -23.183 -1.743 36.660 1.00 88.62 193 LEU A N 1
ATOM 1534 C CA . LEU A 1 193 ? -23.625 -0.427 36.229 1.00 88.62 193 LEU A CA 1
ATOM 1535 C C . LEU A 1 193 ? -25.060 -0.154 36.699 1.00 88.62 193 LEU A C 1
ATOM 1537 O O . LEU A 1 193 ? -26.042 -0.480 36.033 1.00 88.62 193 LEU A O 1
ATOM 1541 N N . VAL A 1 194 ? -25.183 0.520 37.841 1.00 89.69 194 VAL A N 1
ATOM 1542 C CA . VAL A 1 194 ? -26.487 0.929 38.379 1.00 89.69 194 VAL A CA 1
ATOM 1543 C C . VAL A 1 194 ? -27.029 2.121 37.591 1.00 89.69 194 VAL A C 1
ATOM 1545 O O . VAL A 1 194 ? -26.530 3.242 37.703 1.00 89.69 194 VAL A O 1
ATOM 1548 N N . LEU A 1 195 ? -28.081 1.884 36.810 1.00 87.25 195 LEU A N 1
ATOM 1549 C CA . LEU A 1 195 ? -28.778 2.899 36.022 1.00 87.25 195 LEU A CA 1
ATOM 1550 C C . LEU A 1 195 ? -30.259 2.934 36.367 1.00 87.25 195 LEU A C 1
ATOM 1552 O O . LEU A 1 195 ? -30.842 1.943 36.798 1.00 87.25 195 LEU A O 1
ATOM 1556 N N . ASN A 1 196 ? -30.890 4.079 36.113 1.00 89.94 196 ASN A N 1
ATOM 1557 C CA . ASN A 1 196 ? -32.344 4.122 36.091 1.00 89.94 196 ASN A CA 1
ATOM 1558 C C . ASN A 1 196 ? -32.879 3.396 34.840 1.00 89.94 196 ASN A C 1
ATOM 1560 O O . ASN A 1 196 ? -32.207 3.301 33.809 1.00 89.94 196 ASN A O 1
ATOM 1564 N N . GLU A 1 197 ? -34.128 2.946 34.925 1.00 89.44 197 GLU A N 1
ATOM 1565 C CA . GLU A 1 197 ? -34.823 2.221 33.856 1.00 89.44 197 GLU A CA 1
ATOM 1566 C C . GLU A 1 197 ? -34.832 2.960 32.511 1.00 89.44 197 GLU A C 1
ATOM 1568 O O . GLU A 1 197 ? -34.762 2.346 31.450 1.00 89.44 197 GLU A O 1
ATOM 1573 N N . GLN A 1 198 ? -34.912 4.292 32.526 1.00 91.69 198 GLN A N 1
ATOM 1574 C CA . GLN A 1 198 ? -34.941 5.079 31.297 1.00 91.69 198 GLN A CA 1
ATOM 1575 C C . GLN A 1 198 ? -33.588 5.058 30.579 1.00 91.69 198 GLN A C 1
ATOM 1577 O O . GLN A 1 198 ? -33.547 4.831 29.372 1.00 91.69 198 GLN A O 1
ATOM 1582 N N . THR A 1 199 ? -32.489 5.256 31.304 1.00 90.00 199 THR A N 1
ATOM 1583 C CA . THR A 1 199 ? -31.134 5.207 30.745 1.00 90.00 199 THR A CA 1
ATOM 1584 C C . THR A 1 199 ? -30.786 3.793 30.290 1.00 90.00 199 THR A C 1
ATOM 1586 O O . THR A 1 199 ? -30.204 3.631 29.221 1.00 90.00 199 THR A O 1
ATOM 1589 N N . LEU A 1 200 ? -31.198 2.762 31.036 1.00 89.31 200 LEU A N 1
ATOM 1590 C CA . LEU A 1 200 ? -30.997 1.374 30.621 1.00 89.31 200 LEU A CA 1
ATOM 1591 C C . LEU A 1 200 ? -31.722 1.062 29.302 1.00 89.31 200 LEU A C 1
ATOM 1593 O O . LEU A 1 200 ? -31.137 0.443 28.415 1.00 89.31 200 LEU A O 1
ATOM 1597 N N . ARG A 1 201 ? -32.967 1.534 29.132 1.00 91.12 201 ARG A N 1
ATOM 1598 C CA . ARG A 1 201 ? -33.692 1.406 27.856 1.00 91.12 201 ARG A CA 1
ATOM 1599 C C . ARG A 1 201 ? -32.955 2.085 26.704 1.00 91.12 201 ARG A C 1
ATOM 1601 O O . ARG A 1 201 ? -32.797 1.467 25.660 1.00 91.12 201 ARG A O 1
ATOM 1608 N N . GLN A 1 202 ? -32.451 3.302 26.909 1.00 91.81 202 GLN A N 1
ATOM 1609 C CA . GLN A 1 202 ? -31.678 4.013 25.884 1.00 91.81 202 GLN A CA 1
ATOM 1610 C C . GLN A 1 202 ? -30.407 3.253 25.488 1.00 91.81 202 GLN A C 1
ATOM 1612 O O . GLN A 1 202 ? -30.085 3.187 24.309 1.00 91.81 202 GLN A O 1
ATOM 1617 N N . LEU A 1 203 ? -29.694 2.639 26.438 1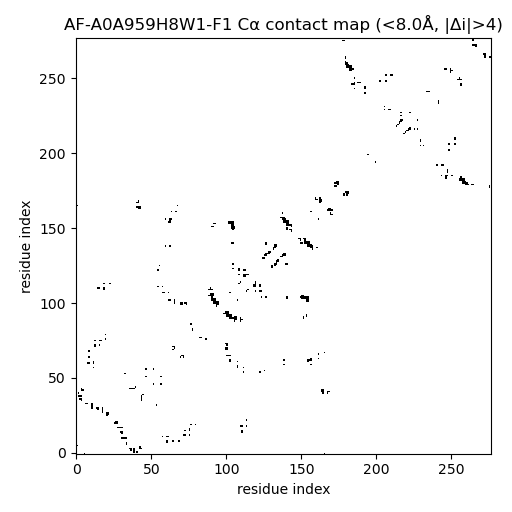.00 90.81 203 LEU A N 1
ATOM 1618 C CA . LEU A 1 203 ? -28.515 1.827 26.112 1.00 90.81 203 LEU A CA 1
ATOM 1619 C C . LEU A 1 203 ? -28.877 0.577 25.311 1.00 90.81 203 LEU A C 1
ATOM 1621 O O . LEU A 1 203 ? -28.183 0.263 24.348 1.00 90.81 203 LEU A O 1
ATOM 1625 N N . ARG A 1 204 ? -29.989 -0.085 25.649 1.00 90.19 204 ARG A N 1
ATOM 1626 C CA . ARG A 1 204 ? -30.498 -1.222 24.869 1.00 90.19 204 ARG A CA 1
ATOM 1627 C C . ARG A 1 204 ? -30.888 -0.828 23.447 1.00 90.19 204 ARG A C 1
ATOM 1629 O O . ARG A 1 204 ? -30.715 -1.631 22.539 1.00 90.19 204 ARG A O 1
ATOM 1636 N N . GLU A 1 205 ? -31.382 0.389 23.223 1.00 90.31 205 GLU A N 1
ATOM 1637 C CA . GLU A 1 205 ? -31.631 0.897 21.865 1.00 90.31 205 GLU A CA 1
ATOM 1638 C C . GLU A 1 205 ? -30.327 1.019 21.066 1.00 90.31 205 GLU A C 1
ATOM 1640 O O . GLU A 1 205 ? -30.292 0.630 19.898 1.00 90.31 205 GLU A O 1
ATOM 1645 N N . VAL A 1 206 ? -29.244 1.496 21.695 1.00 91.19 206 VAL A N 1
ATOM 1646 C CA . VAL A 1 206 ? -27.917 1.553 21.059 1.00 91.19 206 VAL A CA 1
ATOM 1647 C C . VAL A 1 206 ? -27.410 0.151 20.729 1.00 91.19 206 VAL A C 1
ATOM 1649 O O . VAL A 1 206 ? -26.981 -0.092 19.605 1.00 91.19 206 VAL A O 1
ATOM 1652 N N . GLU A 1 207 ? -27.489 -0.776 21.683 1.00 89.88 207 GLU A N 1
ATOM 1653 C CA . GLU A 1 207 ? -27.107 -2.181 21.495 1.00 89.88 207 GLU A CA 1
ATOM 1654 C C . GLU A 1 207 ? -27.894 -2.824 20.345 1.00 89.88 207 GLU A C 1
ATOM 1656 O O . GLU A 1 207 ? -27.302 -3.367 19.416 1.00 89.88 207 GLU A O 1
ATOM 1661 N N . THR A 1 208 ? -29.220 -2.663 20.346 1.00 89.00 208 THR A N 1
ATOM 1662 C CA . THR A 1 208 ? -30.116 -3.170 19.295 1.00 89.00 208 THR A CA 1
ATOM 1663 C C . THR A 1 208 ? -29.736 -2.607 17.928 1.00 89.00 208 THR A C 1
ATOM 1665 O O . THR A 1 208 ? -29.719 -3.341 16.939 1.00 89.00 208 THR A O 1
ATOM 1668 N N . TRP A 1 209 ? -29.411 -1.311 17.854 1.00 88.69 209 TRP A N 1
ATOM 1669 C CA . TRP A 1 209 ? -28.948 -0.702 16.613 1.00 88.69 209 TRP A CA 1
ATOM 1670 C C . TRP A 1 209 ? -27.637 -1.335 16.143 1.00 88.69 209 TRP A C 1
ATOM 1672 O O . TRP A 1 209 ? -27.543 -1.700 14.976 1.00 88.69 209 TRP A O 1
ATOM 1682 N N . ILE A 1 210 ? -26.651 -1.513 17.030 1.00 87.56 210 ILE A N 1
ATOM 1683 C CA . ILE A 1 210 ? -25.347 -2.100 16.674 1.00 87.56 210 ILE A CA 1
ATOM 1684 C C . ILE A 1 210 ? -25.528 -3.534 16.163 1.00 87.56 210 ILE A C 1
ATOM 1686 O O . ILE A 1 210 ? -24.974 -3.885 15.124 1.00 87.56 210 ILE A O 1
ATOM 1690 N N . SER A 1 211 ? -26.353 -4.339 16.834 1.00 86.88 211 SER A N 1
ATOM 1691 C CA . SER A 1 211 ? -26.594 -5.739 16.466 1.00 86.88 211 SER A CA 1
ATOM 1692 C C . SER A 1 211 ? -27.397 -5.927 15.175 1.00 86.88 211 SER A C 1
ATOM 1694 O O . SER A 1 211 ? -27.305 -6.985 14.555 1.00 86.88 211 SER A O 1
ATOM 1696 N N . HIS A 1 212 ? -28.198 -4.940 14.760 1.00 87.00 212 HIS A N 1
ATOM 1697 C CA . HIS A 1 212 ? -29.111 -5.066 13.614 1.00 87.00 212 HIS A CA 1
ATOM 1698 C C . HIS A 1 212 ? -28.890 -4.024 12.511 1.00 87.00 212 HIS A C 1
ATOM 1700 O O . HIS A 1 212 ? -29.694 -3.932 11.578 1.00 87.00 212 HIS A O 1
ATOM 1706 N N . ASN A 1 213 ? -27.810 -3.243 12.591 1.00 85.06 213 ASN A N 1
ATOM 1707 C CA . ASN A 1 213 ? -27.504 -2.185 11.631 1.00 85.06 213 ASN A CA 1
ATOM 1708 C C . ASN A 1 213 ? -27.454 -2.713 10.188 1.00 85.06 213 ASN A C 1
ATOM 1710 O O . ASN A 1 213 ? -28.014 -2.082 9.294 1.00 85.06 213 ASN A O 1
ATOM 1714 N N . ASP A 1 214 ? -26.857 -3.884 9.955 1.00 83.06 214 ASP A N 1
ATOM 1715 C CA . ASP A 1 214 ? -26.752 -4.450 8.606 1.00 83.06 214 ASP A CA 1
ATOM 1716 C C . ASP A 1 214 ? -28.127 -4.759 7.998 1.00 83.06 214 ASP A C 1
ATOM 1718 O O . ASP A 1 214 ? -28.405 -4.359 6.868 1.00 83.06 214 ASP A O 1
ATOM 1722 N N . THR A 1 215 ? -29.040 -5.366 8.759 1.00 84.56 215 THR A N 1
ATOM 1723 C CA . THR A 1 215 ? -30.420 -5.611 8.305 1.00 84.56 215 THR A CA 1
ATOM 1724 C C . THR A 1 215 ? -31.150 -4.303 7.995 1.00 84.56 215 THR A C 1
ATOM 1726 O O . THR A 1 215 ? -31.786 -4.166 6.949 1.00 84.56 215 THR A O 1
ATOM 1729 N N . LEU A 1 216 ? -31.023 -3.295 8.862 1.00 83.56 216 LEU A N 1
ATOM 1730 C CA . LEU A 1 216 ? -31.621 -1.973 8.645 1.00 83.56 216 LEU A CA 1
ATOM 1731 C C . LEU A 1 216 ? -31.092 -1.303 7.369 1.00 83.56 216 LEU A C 1
ATOM 1733 O O . LEU A 1 216 ? -31.855 -0.749 6.572 1.00 83.56 216 LEU A O 1
ATOM 1737 N N . MET A 1 217 ? -29.780 -1.340 7.161 1.00 83.12 217 MET A N 1
ATOM 1738 C CA . MET A 1 217 ? -29.140 -0.639 6.054 1.00 83.12 217 MET A CA 1
ATOM 1739 C C . MET A 1 217 ? -29.321 -1.366 4.724 1.00 83.12 217 MET A C 1
ATOM 1741 O O . MET A 1 217 ? -29.622 -0.706 3.723 1.00 83.12 217 MET A O 1
ATOM 1745 N N . TYR A 1 218 ? -29.176 -2.692 4.709 1.00 82.06 218 TYR A N 1
ATOM 1746 C CA . TYR A 1 218 ? -29.136 -3.498 3.490 1.00 82.06 218 TYR A CA 1
ATOM 1747 C C . TYR A 1 218 ? -30.466 -4.191 3.196 1.00 82.06 218 TYR A C 1
ATOM 1749 O O . TYR A 1 218 ? -31.034 -3.942 2.131 1.00 82.06 218 TYR A O 1
ATOM 1757 N N . ASP A 1 219 ? -31.006 -4.977 4.131 1.00 83.88 219 ASP A N 1
ATOM 1758 C CA . ASP A 1 219 ? -32.244 -5.738 3.892 1.00 83.88 219 ASP A CA 1
ATOM 1759 C C . ASP A 1 219 ? -33.440 -4.795 3.724 1.00 83.88 219 ASP A C 1
ATOM 1761 O O . ASP A 1 219 ? -34.291 -4.989 2.856 1.00 83.88 219 ASP A O 1
ATOM 1765 N N . TRP A 1 220 ? -33.491 -3.729 4.528 1.00 84.44 220 TRP A N 1
ATOM 1766 C CA . TRP A 1 220 ? -34.562 -2.726 4.476 1.00 84.44 220 TRP A CA 1
ATOM 1767 C C . TRP A 1 220 ? -34.219 -1.522 3.589 1.00 84.44 220 TRP A C 1
ATOM 1769 O O . TRP A 1 220 ? -35.010 -0.582 3.475 1.00 84.44 220 TRP A O 1
ATOM 1779 N N . GLN A 1 221 ? -33.045 -1.538 2.948 1.00 83.75 221 GLN A N 1
ATOM 1780 C CA . GLN A 1 221 ? -32.577 -0.515 2.008 1.00 83.75 221 GLN A CA 1
ATOM 1781 C C . GLN A 1 221 ? -32.606 0.922 2.570 1.00 83.75 221 GLN A C 1
ATOM 1783 O O . GLN A 1 221 ? -32.799 1.896 1.829 1.00 83.75 221 GLN A O 1
ATOM 1788 N N . MET A 1 222 ? -32.394 1.092 3.882 1.00 84.00 222 MET A N 1
ATOM 1789 C CA . MET A 1 222 ? -32.454 2.411 4.522 1.00 84.00 222 MET A CA 1
ATOM 1790 C C . MET A 1 222 ? -31.220 3.285 4.273 1.00 84.00 222 MET A C 1
ATOM 1792 O O . MET A 1 222 ? -31.258 4.472 4.598 1.00 84.00 222 MET A O 1
ATOM 1796 N N . TYR A 1 223 ? -30.175 2.767 3.619 1.00 77.94 223 TYR A N 1
ATOM 1797 C CA . TYR A 1 223 ? -28.942 3.506 3.310 1.00 77.94 223 TYR A CA 1
ATOM 1798 C C . TYR A 1 223 ? -29.150 4.817 2.528 1.00 77.94 223 TYR A C 1
ATOM 1800 O O . TYR A 1 223 ? -28.304 5.706 2.568 1.00 77.94 223 TYR A O 1
ATOM 1808 N N . ARG A 1 224 ? -30.280 4.968 1.819 1.00 77.75 224 ARG A N 1
ATOM 1809 C CA . ARG A 1 224 ? -30.643 6.217 1.119 1.00 77.75 224 ARG A CA 1
ATOM 1810 C C . ARG A 1 224 ? -31.310 7.260 2.020 1.00 77.75 224 ARG A C 1
ATOM 1812 O O . ARG A 1 224 ? -31.432 8.413 1.619 1.00 77.75 224 ARG A O 1
ATOM 1819 N N . LYS A 1 225 ? -31.792 6.853 3.196 1.00 81.81 225 LYS A N 1
ATOM 1820 C CA . LYS A 1 225 ? -32.580 7.676 4.129 1.00 81.81 225 LYS A CA 1
ATOM 1821 C C . LYS A 1 225 ? -31.846 7.960 5.438 1.00 81.81 225 LYS A C 1
ATOM 1823 O O . LYS A 1 225 ? -32.113 8.983 6.059 1.00 81.81 225 LYS A O 1
ATOM 1828 N N . ILE A 1 226 ? -30.940 7.076 5.853 1.00 79.56 226 ILE A N 1
ATOM 1829 C CA . ILE A 1 226 ? -30.201 7.165 7.114 1.00 79.56 226 ILE A CA 1
ATOM 1830 C C . ILE A 1 226 ? -28.704 7.067 6.814 1.00 79.56 226 ILE A C 1
ATOM 1832 O O . ILE A 1 226 ? -28.276 6.269 5.982 1.00 79.56 226 ILE A O 1
ATOM 1836 N N . LYS A 1 227 ? -27.902 7.907 7.479 1.00 76.12 227 LYS A N 1
ATOM 1837 C CA . LYS A 1 227 ? -26.439 7.830 7.387 1.00 76.12 227 LYS A CA 1
ATOM 1838 C C . LYS A 1 227 ? -25.933 6.619 8.184 1.00 76.12 227 LYS A C 1
ATOM 1840 O O . LYS A 1 227 ? -26.448 6.392 9.275 1.00 76.12 227 LYS A O 1
ATOM 1845 N N . PRO A 1 228 ? -24.923 5.885 7.689 1.00 72.44 228 PRO A N 1
ATOM 1846 C CA . PRO A 1 228 ? -24.328 4.785 8.438 1.00 72.44 228 PRO A CA 1
ATOM 1847 C C . PRO A 1 228 ? -23.716 5.279 9.756 1.00 72.44 228 PRO A C 1
ATOM 1849 O O . PRO A 1 228 ? -23.177 6.389 9.827 1.00 72.44 228 PRO A O 1
ATOM 1852 N N . GLY A 1 229 ? -23.771 4.424 10.776 1.00 76.88 229 GLY A N 1
ATOM 1853 C CA . GLY A 1 229 ? -23.249 4.712 12.111 1.00 76.88 229 GLY A CA 1
ATOM 1854 C C . GLY A 1 229 ? -24.303 5.253 13.080 1.00 76.88 229 GLY A C 1
ATOM 1855 O O . GLY A 1 229 ? -25.283 5.884 12.690 1.00 76.88 229 GLY A O 1
ATOM 1856 N N . PHE A 1 230 ? -24.055 5.044 14.370 1.00 81.62 230 PHE A N 1
ATOM 1857 C CA . PHE A 1 230 ? -24.861 5.582 15.462 1.00 81.62 230 PHE A CA 1
ATOM 1858 C C . PHE A 1 230 ? -24.038 6.573 16.276 1.00 81.62 230 PHE A C 1
ATOM 1860 O O . PHE A 1 230 ? -22.844 6.377 16.496 1.00 81.62 230 PHE A O 1
ATOM 1867 N N . ARG A 1 231 ? -24.670 7.660 16.723 1.00 87.25 231 ARG A N 1
ATOM 1868 C CA . ARG A 1 231 ? -24.023 8.680 17.554 1.00 87.25 231 ARG A CA 1
ATOM 1869 C C . ARG A 1 231 ? -24.799 8.827 18.849 1.00 87.25 231 ARG A C 1
ATOM 1871 O O . ARG A 1 231 ? -25.957 9.229 18.830 1.00 87.25 231 ARG A O 1
ATOM 1878 N N . ALA A 1 232 ? -24.134 8.536 19.959 1.00 89.31 232 ALA A N 1
ATOM 1879 C CA . ALA A 1 232 ? -24.673 8.693 21.302 1.00 89.31 232 ALA A CA 1
ATOM 1880 C C . ALA A 1 232 ? -23.870 9.751 22.067 1.00 89.31 232 ALA A C 1
ATOM 1882 O O . ALA A 1 232 ? -22.643 9.791 21.969 1.00 89.31 232 ALA A O 1
ATOM 1883 N N . LEU A 1 233 ? -24.553 10.579 22.859 1.00 91.19 233 LEU A N 1
ATOM 1884 C CA . LEU A 1 233 ? -23.914 11.499 23.797 1.00 91.19 233 LEU A CA 1
ATOM 1885 C C . LEU A 1 233 ? -24.190 11.042 25.228 1.00 91.19 233 LEU A C 1
ATOM 1887 O O . LEU A 1 233 ? -25.311 11.140 25.722 1.00 91.19 233 LEU A O 1
ATOM 1891 N N . PHE A 1 234 ? -23.141 10.596 25.911 1.00 90.44 234 PHE A N 1
ATOM 1892 C CA . PHE A 1 234 ? -23.192 10.258 27.327 1.00 90.44 234 PHE A CA 1
ATOM 1893 C C . PHE A 1 234 ? -22.906 11.525 28.134 1.00 90.44 234 PHE A C 1
ATOM 1895 O O . PHE A 1 234 ? -21.766 11.987 28.183 1.00 90.44 234 PHE A O 1
ATOM 1902 N N . TYR A 1 235 ? -23.927 12.098 28.770 1.00 90.69 235 TYR A N 1
ATOM 1903 C CA . TYR A 1 235 ? -23.799 13.325 29.560 1.00 90.69 235 TYR A CA 1
ATOM 1904 C C . TYR A 1 235 ? -24.209 13.105 31.020 1.00 90.69 235 TYR A C 1
ATOM 1906 O O . TYR A 1 235 ? -24.912 12.157 31.358 1.00 90.69 235 TYR A O 1
ATOM 1914 N N . GLY A 1 236 ? -23.712 13.968 31.906 1.00 89.12 236 GLY A N 1
ATOM 1915 C CA . GLY A 1 236 ? -23.995 13.930 33.342 1.00 89.12 236 GLY A CA 1
ATOM 1916 C C . GLY A 1 236 ? -22.764 14.259 34.192 1.00 89.12 236 GLY A C 1
ATOM 1917 O O . GLY A 1 236 ? -21.654 14.322 33.650 1.00 89.12 236 GLY A O 1
ATOM 1918 N N . PRO A 1 237 ? -22.924 14.436 35.515 1.00 89.38 237 PRO A N 1
ATOM 1919 C CA . PRO A 1 237 ? -21.831 14.754 36.439 1.00 89.38 237 PRO A CA 1
ATOM 1920 C C . PRO A 1 237 ? -20.636 13.782 36.360 1.00 89.38 237 PRO A C 1
ATOM 1922 O O . PRO A 1 237 ? -20.815 12.615 36.006 1.00 89.38 237 PRO A O 1
ATOM 1925 N N . PRO A 1 238 ? -19.398 14.202 36.671 1.00 88.06 238 PRO A N 1
ATOM 1926 C CA . PRO A 1 238 ? -18.258 13.287 36.773 1.00 88.06 238 PRO A CA 1
ATOM 1927 C C . PRO A 1 238 ? -18.566 12.092 37.692 1.00 88.06 238 PRO A C 1
ATOM 1929 O O . PRO A 1 238 ? -19.242 12.246 38.702 1.00 88.06 238 PRO A O 1
ATOM 1932 N N . GLY A 1 239 ? -18.101 10.893 37.328 1.00 85.25 239 GLY A N 1
ATOM 1933 C CA . GLY A 1 239 ? -18.309 9.678 38.132 1.00 85.25 239 GLY A CA 1
ATOM 1934 C C . GLY A 1 239 ? -19.624 8.919 37.901 1.00 85.25 239 GLY A C 1
ATOM 1935 O O . GLY A 1 239 ? -19.778 7.830 38.434 1.00 85.25 239 GLY A O 1
ATOM 1936 N N . THR A 1 240 ? -20.544 9.396 37.054 1.00 86.88 240 THR A N 1
ATOM 1937 C CA . THR A 1 240 ? -21.830 8.708 36.778 1.00 86.88 240 THR A CA 1
ATOM 1938 C C . THR A 1 240 ? -21.742 7.526 35.798 1.00 86.88 240 THR A C 1
ATOM 1940 O O . THR A 1 240 ? -22.671 7.286 35.033 1.00 86.88 240 THR A O 1
ATOM 1943 N N . GLY A 1 241 ? -20.603 6.836 35.721 1.00 89.06 241 GLY A N 1
ATOM 1944 C CA . GLY A 1 241 ? -20.475 5.618 34.908 1.00 89.06 241 GLY A CA 1
ATOM 1945 C C . GLY A 1 241 ? -20.497 5.795 33.381 1.00 89.06 241 GLY A C 1
ATOM 1946 O O . GLY A 1 241 ? -20.579 4.804 32.674 1.00 89.06 241 GLY A O 1
ATOM 1947 N N . LYS A 1 242 ? -20.375 7.012 32.829 1.00 92.94 242 LYS A N 1
ATOM 1948 C CA . LYS A 1 242 ? -20.404 7.251 31.362 1.00 92.94 242 LYS A CA 1
ATOM 1949 C C . LYS A 1 242 ? -19.385 6.412 30.581 1.00 92.94 242 LYS A C 1
ATOM 1951 O O . LYS A 1 242 ? -19.739 5.729 29.629 1.00 92.94 242 LYS A O 1
ATOM 1956 N N . THR A 1 243 ? -18.120 6.455 31.001 1.00 89.88 243 THR A N 1
ATOM 1957 C CA . THR A 1 243 ? -17.044 5.681 30.363 1.00 89.88 243 THR A CA 1
ATOM 1958 C C . THR A 1 243 ? -17.256 4.182 30.548 1.00 89.88 243 THR A C 1
ATOM 1960 O O . THR A 1 243 ? -16.992 3.412 29.634 1.00 89.88 243 THR A O 1
ATOM 1963 N N . MET A 1 244 ? -17.769 3.776 31.713 1.00 91.12 244 MET A N 1
ATOM 1964 C CA . MET A 1 244 ? -18.101 2.382 31.999 1.00 91.12 244 MET A CA 1
ATOM 1965 C C . MET A 1 244 ? -19.217 1.882 31.072 1.00 91.12 244 MET A C 1
ATOM 1967 O O . MET A 1 244 ? -19.064 0.827 30.473 1.00 91.12 244 MET A O 1
ATOM 1971 N N . ALA A 1 245 ? -20.274 2.673 30.868 1.00 92.44 245 ALA A N 1
ATOM 1972 C CA . ALA A 1 245 ? -21.376 2.351 29.966 1.00 92.44 245 ALA A CA 1
ATOM 1973 C C . ALA A 1 245 ? -20.912 2.171 28.512 1.00 92.44 245 ALA A C 1
ATOM 1975 O O . ALA A 1 245 ? -21.319 1.219 27.854 1.00 92.44 245 ALA A O 1
ATOM 1976 N N . ALA A 1 246 ? -20.027 3.045 28.019 1.00 92.19 246 ALA A N 1
ATOM 1977 C CA . ALA A 1 246 ? -19.461 2.913 26.675 1.00 92.19 246 ALA A CA 1
ATOM 1978 C C . ALA A 1 246 ? -18.605 1.641 26.521 1.00 92.19 246 ALA A C 1
ATOM 1980 O O . ALA A 1 246 ? -18.702 0.952 25.510 1.00 92.19 246 ALA A O 1
ATOM 1981 N N . ASN A 1 247 ? -17.798 1.312 27.533 1.00 92.44 247 ASN A N 1
ATOM 1982 C CA . ASN A 1 247 ? -16.937 0.127 27.531 1.00 92.44 247 ASN A CA 1
ATOM 1983 C C . ASN A 1 247 ? -17.761 -1.176 27.603 1.00 92.44 247 ASN A C 1
ATOM 1985 O O . ASN A 1 247 ? -17.500 -2.123 26.868 1.00 92.44 247 ASN A O 1
ATOM 1989 N N . LEU A 1 248 ? -18.817 -1.188 28.426 1.00 92.62 248 LEU A N 1
ATOM 1990 C CA . LEU A 1 248 ? -19.777 -2.293 28.507 1.00 92.62 248 LEU A CA 1
ATOM 1991 C C . LEU A 1 248 ? -20.531 -2.494 27.189 1.00 92.62 248 LEU A C 1
ATOM 1993 O O . LEU A 1 248 ? -20.630 -3.625 26.726 1.00 92.62 248 LEU A O 1
ATOM 1997 N N . LEU A 1 249 ? -20.997 -1.424 26.536 1.00 92.25 249 LEU A N 1
ATOM 1998 C CA . LEU A 1 249 ? -21.621 -1.533 25.212 1.00 92.25 249 LEU A CA 1
ATOM 1999 C C . LEU A 1 249 ? -20.698 -2.221 24.202 1.00 92.25 249 LEU A C 1
ATOM 2001 O O . LEU A 1 249 ? -21.140 -3.128 23.502 1.00 92.25 249 LEU A O 1
ATOM 2005 N N . GLY A 1 250 ? -19.420 -1.837 24.143 1.00 90.88 250 GLY A N 1
ATOM 2006 C CA . GLY A 1 250 ? -18.451 -2.499 23.266 1.00 90.88 250 GLY A CA 1
ATOM 2007 C C . GLY A 1 250 ? -18.259 -3.974 23.608 1.00 90.88 250 GLY A C 1
ATOM 2008 O O . GLY A 1 250 ? -18.394 -4.821 22.729 1.00 90.88 250 GLY A O 1
ATOM 2009 N N . LYS A 1 251 ? -18.062 -4.299 24.895 1.00 90.44 251 LYS A N 1
ATOM 2010 C CA . LYS A 1 251 ? -17.937 -5.687 25.379 1.00 90.44 251 LYS A CA 1
ATOM 2011 C C . LYS A 1 251 ? -19.122 -6.556 24.939 1.00 90.44 251 LYS A C 1
ATOM 2013 O O . LYS A 1 251 ? -18.911 -7.628 24.382 1.00 90.44 251 LYS A O 1
ATOM 2018 N N . TYR A 1 252 ? -20.354 -6.096 25.159 1.00 89.50 252 TYR A N 1
ATOM 2019 C CA . TYR A 1 252 ? -21.566 -6.875 24.866 1.00 89.50 252 TYR A CA 1
ATOM 2020 C C . TYR A 1 252 ? -21.906 -6.943 23.375 1.00 89.50 252 TYR A C 1
ATOM 2022 O O . TYR A 1 252 ? -22.518 -7.909 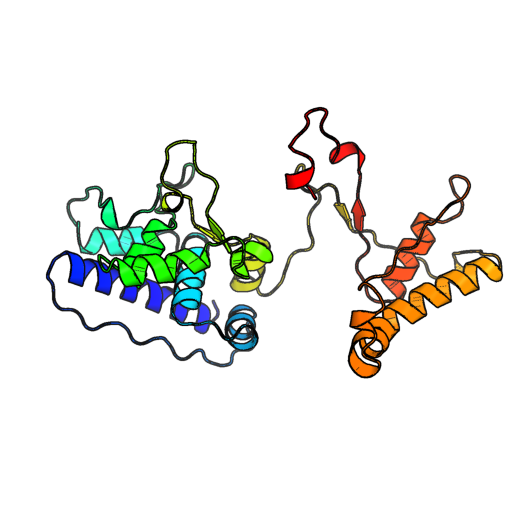22.930 1.00 89.50 252 TYR A O 1
ATOM 2030 N N . THR A 1 253 ? -21.462 -5.962 22.589 1.00 88.56 253 THR A N 1
ATOM 2031 C CA . THR A 1 253 ? -21.642 -5.969 21.131 1.00 88.56 253 THR A CA 1
ATOM 2032 C C . THR A 1 253 ? -20.467 -6.595 20.379 1.00 88.56 253 THR A C 1
ATOM 2034 O O . THR A 1 253 ? -20.535 -6.704 19.159 1.00 88.56 253 THR A O 1
ATOM 2037 N N . GLY A 1 254 ? -19.389 -6.998 21.062 1.00 87.62 254 GLY A N 1
ATOM 2038 C CA . GLY A 1 254 ? -18.187 -7.554 20.432 1.00 87.62 254 GLY A CA 1
ATOM 2039 C C . GLY A 1 254 ? -17.348 -6.529 19.659 1.00 87.62 254 GLY A C 1
ATOM 2040 O O . GLY A 1 254 ? -16.683 -6.897 18.696 1.00 87.62 254 GLY A O 1
ATOM 2041 N N . HIS A 1 255 ? -17.398 -5.253 20.050 1.00 87.56 255 HIS A N 1
ATOM 2042 C CA . HIS A 1 255 ? -16.678 -4.159 19.395 1.00 87.56 255 HIS A CA 1
ATOM 2043 C C . HIS A 1 255 ? -15.575 -3.582 20.290 1.00 87.56 255 HIS A C 1
ATOM 2045 O O . HIS A 1 255 ? -15.778 -3.352 21.486 1.00 87.56 255 HIS A O 1
ATOM 2051 N N . ASP A 1 256 ? -14.433 -3.262 19.681 1.00 87.31 256 ASP A N 1
ATOM 2052 C CA . ASP A 1 256 ? -13.351 -2.530 20.338 1.00 87.31 256 ASP A CA 1
ATOM 2053 C C . ASP A 1 256 ? -13.767 -1.084 20.647 1.00 87.31 256 ASP A C 1
ATOM 2055 O O . ASP A 1 256 ? -14.317 -0.371 19.801 1.00 87.31 256 ASP A O 1
ATOM 2059 N N . VAL A 1 257 ? -13.476 -0.622 21.866 1.00 88.81 257 VAL A N 1
ATOM 2060 C CA . VAL A 1 257 ? -13.811 0.736 22.318 1.00 88.81 257 VAL A CA 1
ATOM 2061 C C . VAL A 1 257 ? -12.547 1.563 22.445 1.00 88.81 257 VAL A C 1
ATOM 2063 O O . VAL A 1 257 ? -11.709 1.304 23.302 1.00 88.81 257 VAL A O 1
ATOM 2066 N N . TYR A 1 258 ? -12.435 2.621 21.647 1.00 86.94 258 TYR A N 1
ATOM 2067 C CA . TYR A 1 258 ? -11.286 3.521 21.692 1.00 86.94 258 TYR A CA 1
ATOM 2068 C C . TYR A 1 258 ? -11.636 4.847 22.367 1.00 86.94 258 TYR A C 1
ATOM 2070 O O . TYR A 1 258 ? -12.585 5.534 21.987 1.00 86.94 258 TYR A O 1
ATOM 2078 N N . ARG A 1 259 ? -10.832 5.248 23.354 1.00 85.00 259 ARG A N 1
ATOM 2079 C CA . ARG A 1 259 ? -10.855 6.598 23.926 1.00 85.00 259 ARG A CA 1
ATOM 2080 C C . ARG A 1 259 ? -9.874 7.481 23.175 1.00 85.00 259 ARG A C 1
ATOM 2082 O O . ARG A 1 259 ? -8.677 7.221 23.224 1.00 85.00 259 ARG A O 1
ATOM 2089 N N . ILE A 1 260 ? -10.377 8.544 22.561 1.00 81.50 260 ILE A N 1
ATOM 2090 C CA . ILE A 1 260 ? -9.559 9.542 21.869 1.00 81.50 260 ILE A CA 1
ATOM 2091 C C . ILE A 1 260 ? -9.375 10.759 22.777 1.00 81.50 260 ILE A C 1
ATOM 2093 O O . ILE A 1 260 ? -10.359 11.326 23.257 1.00 81.50 260 ILE A O 1
ATOM 2097 N N . ASP A 1 261 ? -8.127 11.171 23.005 1.00 73.00 261 ASP A N 1
ATOM 2098 C CA . ASP A 1 261 ? -7.837 12.454 23.648 1.00 73.00 261 ASP A CA 1
ATOM 2099 C C . ASP A 1 261 ? -7.770 13.570 22.596 1.00 73.00 261 ASP A C 1
ATOM 2101 O O . ASP A 1 261 ? -6.756 13.778 21.926 1.00 73.00 261 ASP A O 1
ATOM 2105 N N . LEU A 1 262 ? -8.871 14.312 22.460 1.00 69.94 262 LEU A N 1
ATOM 2106 C CA . LEU A 1 262 ? -8.970 15.429 21.520 1.00 69.94 262 LEU A CA 1
ATOM 2107 C C . LEU A 1 262 ? -7.975 16.557 21.831 1.00 69.94 262 LEU A C 1
ATOM 2109 O O . LEU A 1 262 ? -7.618 17.307 20.925 1.00 69.94 262 LEU A O 1
ATOM 2113 N N . SER A 1 263 ? -7.487 16.680 23.072 1.00 66.31 263 SER A N 1
ATOM 2114 C CA . SER A 1 263 ? -6.493 17.704 23.418 1.00 66.31 263 SER A CA 1
ATOM 2115 C C . SER A 1 263 ? -5.139 17.458 22.744 1.00 66.31 263 SER A C 1
ATOM 2117 O O . SER A 1 263 ? -4.408 18.411 22.482 1.00 66.31 263 SER A O 1
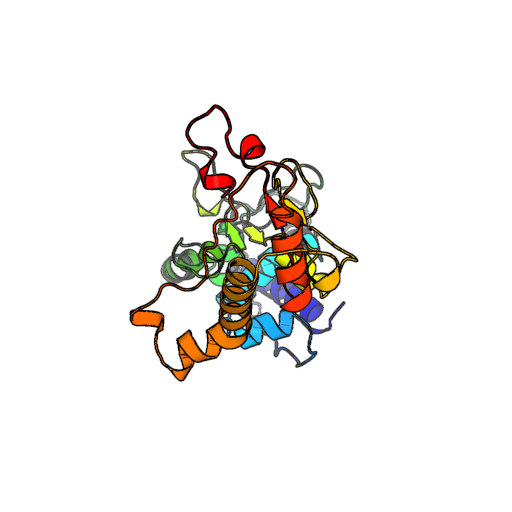ATOM 2119 N N . MET A 1 264 ? -4.841 16.205 22.382 1.00 59.41 264 MET A N 1
ATOM 2120 C CA . MET A 1 264 ? -3.666 15.839 21.585 1.00 59.41 264 MET A CA 1
ATOM 2121 C C . MET A 1 264 ? -3.860 16.072 20.078 1.00 59.41 264 MET A C 1
ATOM 2123 O O . MET A 1 264 ? -2.876 16.127 19.347 1.00 59.41 264 MET A O 1
ATOM 2127 N N . MET A 1 265 ? -5.103 16.224 19.605 1.00 52.88 265 MET A N 1
ATOM 2128 C CA . MET A 1 265 ? -5.428 16.455 18.188 1.00 52.88 265 MET A CA 1
ATOM 2129 C C . MET A 1 265 ? -5.505 17.945 17.815 1.00 52.88 265 MET A C 1
ATOM 2131 O O . MET A 1 265 ? -5.365 18.297 16.644 1.00 52.88 265 MET A O 1
ATOM 2135 N N . VAL A 1 266 ? -5.709 18.840 18.788 1.00 48.84 266 VAL A N 1
ATOM 2136 C CA . VAL A 1 266 ? -5.755 20.292 18.559 1.00 48.84 266 VAL A CA 1
ATOM 2137 C C . VAL A 1 266 ? -4.350 20.877 18.724 1.00 48.84 266 VAL A C 1
ATOM 2139 O O . VAL A 1 266 ? -3.974 21.352 19.797 1.00 48.84 266 VAL A O 1
ATOM 2142 N N . SER A 1 267 ? -3.552 20.850 17.654 1.00 43.31 267 SER A N 1
ATOM 2143 C CA . SER A 1 267 ? -2.332 21.660 17.600 1.00 43.31 267 SER A CA 1
ATOM 2144 C C . SER A 1 267 ? -2.717 23.141 17.454 1.00 43.31 267 SER A C 1
ATOM 2146 O O . SER A 1 267 ? -3.723 23.494 16.838 1.00 43.31 267 SER A O 1
ATOM 2148 N N . LYS A 1 268 ? -1.931 24.038 18.063 1.00 40.97 268 LYS A N 1
ATOM 2149 C CA . LYS A 1 268 ? -2.118 25.503 17.998 1.00 40.97 268 LYS A CA 1
ATOM 2150 C C . LYS A 1 268 ? -1.979 26.083 16.575 1.00 40.97 268 LYS A C 1
ATOM 2152 O O . LYS A 1 268 ? -2.107 27.297 16.420 1.00 40.97 268 LYS A O 1
ATOM 2157 N N . TYR A 1 269 ? -1.708 25.260 15.560 1.00 41.50 269 TYR A N 1
ATOM 2158 C CA . TYR A 1 269 ? -1.428 25.676 14.191 1.00 41.50 269 TYR A CA 1
ATOM 2159 C C . TYR A 1 269 ? -2.532 25.185 13.243 1.00 41.50 269 TYR A C 1
ATOM 2161 O O . TYR A 1 269 ? -2.819 23.995 13.142 1.00 41.50 269 TYR A O 1
ATOM 2169 N N . ILE A 1 270 ? -3.176 26.127 12.550 1.00 35.09 270 ILE A N 1
ATOM 2170 C CA . ILE A 1 270 ? -4.228 25.853 11.562 1.00 35.09 270 ILE A CA 1
ATOM 2171 C C . ILE A 1 270 ? -3.611 25.045 10.406 1.00 35.09 270 ILE A C 1
ATOM 2173 O O . ILE A 1 270 ? -2.703 25.541 9.744 1.00 35.09 270 ILE A O 1
ATOM 2177 N N . GLY A 1 271 ? -4.102 23.821 10.168 1.00 46.50 271 GLY A N 1
ATOM 2178 C CA . GLY A 1 271 ? -3.728 22.986 9.012 1.00 46.50 271 GLY A CA 1
ATOM 2179 C C . GLY A 1 271 ? -3.248 21.561 9.324 1.00 46.50 271 GLY A C 1
ATOM 2180 O O . GLY A 1 271 ? -3.224 20.732 8.423 1.00 46.50 271 GLY A O 1
ATOM 2181 N N . GLU A 1 272 ? -2.915 21.228 10.576 1.00 47.00 272 GLU A N 1
ATOM 2182 C CA . GLU A 1 272 ? -2.526 19.853 10.964 1.00 47.00 272 GLU A CA 1
ATOM 2183 C C . GLU A 1 272 ? -3.707 18.987 11.430 1.00 47.00 272 GLU A C 1
ATOM 2185 O O . GLU A 1 272 ? -3.609 17.760 11.466 1.00 47.00 272 GLU A O 1
ATOM 2190 N N . THR A 1 273 ? -4.842 19.607 11.758 1.00 44.38 273 THR A N 1
ATOM 2191 C CA . THR A 1 273 ? -6.033 18.923 12.282 1.00 44.38 273 THR A CA 1
ATOM 2192 C C . THR A 1 273 ? -6.621 17.911 11.288 1.00 44.38 273 THR A C 1
ATOM 2194 O O . THR A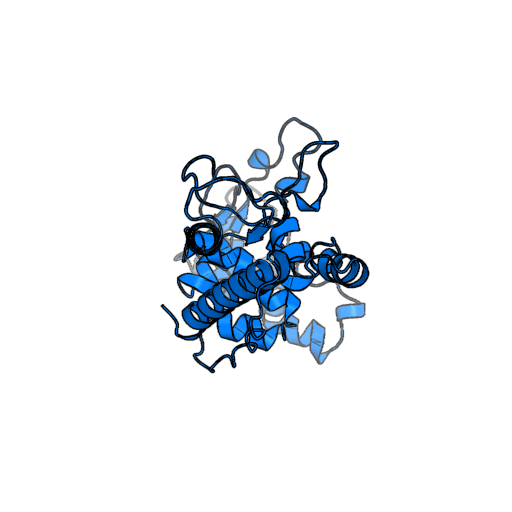 1 273 ? -7.162 16.899 11.715 1.00 44.38 273 THR A O 1
ATOM 2197 N N . GLU A 1 274 ? -6.476 18.132 9.975 1.00 41.03 274 GLU A N 1
ATOM 2198 C CA . GLU A 1 274 ? -6.969 17.213 8.931 1.00 41.03 274 GLU A CA 1
ATOM 2199 C C . GLU A 1 274 ? -6.030 16.025 8.657 1.00 41.03 274 GLU A C 1
ATOM 2201 O O . GLU A 1 274 ? -6.472 15.025 8.102 1.00 41.03 274 GLU A O 1
ATOM 2206 N N . LYS A 1 275 ? -4.751 16.088 9.063 1.00 46.41 275 LYS A N 1
ATOM 2207 C CA . LYS A 1 275 ? -3.819 14.947 8.941 1.00 46.41 275 LYS A CA 1
ATOM 2208 C C . LYS A 1 275 ? -3.970 13.929 10.083 1.00 46.41 275 LYS A C 1
ATOM 2210 O O . LYS A 1 275 ? -3.561 12.785 9.910 1.00 46.41 275 LYS A O 1
ATOM 2215 N N . ASN A 1 276 ? -4.565 14.336 11.209 1.00 40.88 276 ASN A N 1
ATOM 2216 C CA . ASN A 1 276 ? -4.732 13.518 12.420 1.00 40.88 276 ASN A CA 1
ATOM 2217 C C . ASN A 1 276 ? -6.180 13.034 12.669 1.00 40.88 276 ASN A C 1
ATOM 2219 O O . ASN A 1 276 ? -6.409 12.321 13.648 1.00 40.88 276 ASN A O 1
ATOM 2223 N N . LEU A 1 277 ? -7.138 13.433 11.820 1.00 42.81 277 LEU A N 1
ATOM 2224 C CA . LEU A 1 277 ? -8.511 12.904 11.747 1.00 42.81 277 LEU A CA 1
ATOM 2225 C C . LEU A 1 277 ? -8.622 11.854 10.630 1.00 42.81 277 LEU A C 1
ATOM 2227 O O . LEU A 1 277 ? -9.438 10.925 10.808 1.00 42.81 277 LEU A O 1
#

Secondary structure (DSSP, 8-state):
--HHHHHHHHHHHHHHHHHHHHHTT---PPPPPP-------HHHHHHHHHT--HHHHHHHHHHHHHHH-TTHHHHHHHHH-TT----GGG--EE-SSS--EE-BHHHHHHHHHTT-HHHHHHHGGGGSTTSHHHHTTSEEEPPPPTTS-GGGSBEEE-HHHHHHHHHSSPPPPPPBTTB-EEEE-----GGGS---HHHHHHHHHHHHHHHHHHIIIIIT-GGGTS-SS------SSTTSSHHHHHHHHHHHHT--EEEE-GGGT--SSTTSTTT--

Mean predicted aligned error: 12.08 Å

Foldseek 3Di:
DDPQLVVLLVLLLQLLLCLVCVVVVHDDDRDDDDDRDPPVALVSVCCVVVVDDPLSSSLVSLQLCCLPPQQSNVVSVCVVVVVDDDDPQLAFAQDPVHRTTFAFLSNSLSSQPNPNPVRSVVSVCCQPCPHCCNVVVQWHFADDDPPDDSRNGTIHGDVQVSCCRPVVHGDDDDPDLLAQKDWDADPDEPVVQDDDPVVVVVLVVVLVCLQCVCCVCPVVVCVVPDPPDDDDDDDDDPPNCSVVSQNNSCVVSVHTDMDGDCVSLDDPDPPSNVVSD

Radius of gyration: 24.3 Å; Cα contacts (8 Å, |Δi|>4): 306; chains: 1; bounding box: 65×46×65 Å

Solvent-accessible surface area (backbone atoms only — not comparable to full-atom values): 16622 Å² total; per-residue (Å²): 132,58,72,57,60,55,50,44,49,52,47,50,49,45,36,47,47,30,41,50,27,54,72,74,73,40,92,65,76,76,67,74,83,79,83,78,65,93,72,88,40,51,49,51,50,48,44,62,76,69,58,58,49,73,66,56,45,51,51,50,38,56,35,45,32,58,83,77,45,43,52,52,64,48,54,53,50,38,76,78,34,75,89,57,82,87,62,71,79,52,40,47,47,68,37,91,88,56,80,36,54,38,48,11,42,34,24,50,35,25,56,78,24,59,86,43,63,70,51,32,63,56,60,54,48,56,69,30,76,84,24,62,39,37,63,68,61,47,37,39,60,42,89,60,61,93,91,55,61,70,42,71,8,44,45,41,47,30,67,60,56,51,34,23,56,74,73,64,46,68,78,77,78,64,74,41,100,84,40,57,36,41,78,57,83,74,92,71,56,76,89,77,57,89,67,57,73,69,61,50,51,54,52,50,53,52,50,52,44,69,79,40,43,65,51,48,36,60,77,65,55,33,59,87,81,47,75,89,81,86,87,83,85,84,82,77,67,90,88,74,48,54,71,56,53,54,43,44,50,18,63,78,71,75,43,91,33,70,50,67,49,64,78,79,52,62,63,99,54,95,78,57,52,77,78,71,106